Protein AF-A0A2R5GJX6-F1 (afdb_monomer_lite)

Foldseek 3Di:
DDDDPDDPDDDDPPDDDCPDDPPAARPVPRDGVVVVVVVVVVVVVVPDDDPDPPPDPDPDDDDDDDDPPDDQDDQDADDDPPDDQAGPVRDGPVRNVPPPCPPVVVVVVVVVVVVVVVVPVVPPDDPPDQPDQDFDFDPPDPDGQAGPVRDHPVRNVVVVVVVVVVVVVVVVVVVVVVVVVPPPCVVVPDPDPPPPDD

Organism: NCBI:txid2315210

Secondary structure (DSSP, 8-state):
----------S--------SSSTTB-TTT--BHHHHHHHHHTTSSTTS------------PPPPP----PPPPPSS--B-TT-TTBBTTS-BHHHHHHHHHHHHHHHHHHHHHHHHHHHHTTSSS-PPPPPPSS--B-SSSSSTTBBTTS-BHHHHHHHHHHHHHHHHHHHHHHHHHHHHHH--GGGG----------

Structure (mmCIF, N/CA/C/O backbone):
data_AF-A0A2R5GJX6-F1
#
_entry.id   AF-A0A2R5GJX6-F1
#
loop_
_atom_site.group_PDB
_atom_site.id
_atom_site.type_symbol
_atom_site.label_atom_id
_atom_site.label_alt_id
_atom_site.label_comp_id
_atom_site.label_asym_id
_atom_site.label_entity_id
_atom_site.label_seq_id
_atom_site.pdbx_PDB_ins_code
_atom_site.Cartn_x
_atom_site.Cartn_y
_atom_site.Cartn_z
_atom_site.occupancy
_atom_site.B_iso_or_equiv
_atom_site.auth_seq_id
_atom_site.auth_comp_id
_atom_site.auth_asym_id
_atom_site.auth_atom_id
_atom_site.pdbx_PDB_model_num
ATOM 1 N N . MET A 1 1 ? -16.989 19.046 61.764 1.00 45.38 1 MET A N 1
ATOM 2 C CA . MET A 1 1 ? -15.912 18.672 60.824 1.00 45.38 1 MET A CA 1
ATOM 3 C C . MET A 1 1 ? -16.513 17.816 59.719 1.00 45.38 1 MET A C 1
ATOM 5 O O . MET A 1 1 ? -16.898 16.688 59.989 1.00 45.38 1 MET A O 1
ATOM 9 N N . ALA A 1 2 ? -16.711 18.383 58.526 1.00 39.19 2 ALA A N 1
ATOM 10 C CA . ALA A 1 2 ? -17.341 17.690 57.402 1.00 39.19 2 ALA A CA 1
ATOM 11 C C . ALA A 1 2 ? -16.283 16.898 56.621 1.00 39.19 2 ALA A C 1
ATOM 13 O O . ALA A 1 2 ? -15.353 17.475 56.062 1.00 39.19 2 ALA A O 1
ATOM 14 N N . THR A 1 3 ? -16.408 15.573 56.604 1.00 45.47 3 THR A N 1
ATOM 15 C CA . THR A 1 3 ? -15.544 14.683 55.827 1.00 45.47 3 THR A CA 1
ATOM 16 C C . THR A 1 3 ? -15.953 14.736 54.353 1.00 45.47 3 THR A C 1
ATOM 18 O O . THR A 1 3 ? -16.942 14.137 53.935 1.00 45.47 3 THR A O 1
ATOM 21 N N . LEU A 1 4 ? -15.192 15.479 53.544 1.00 41.16 4 LEU A N 1
ATOM 22 C CA . LEU A 1 4 ? -15.324 15.478 52.085 1.00 41.16 4 LEU A CA 1
ATOM 23 C C . LEU A 1 4 ? -14.923 14.097 51.547 1.00 41.16 4 LEU A C 1
ATOM 25 O O . LEU A 1 4 ? -13.743 13.757 51.454 1.00 41.16 4 LEU A O 1
ATOM 29 N N . ARG A 1 5 ? -15.920 13.277 51.204 1.00 39.31 5 ARG A N 1
ATOM 30 C CA . ARG A 1 5 ? -15.714 11.996 50.521 1.00 39.31 5 ARG A C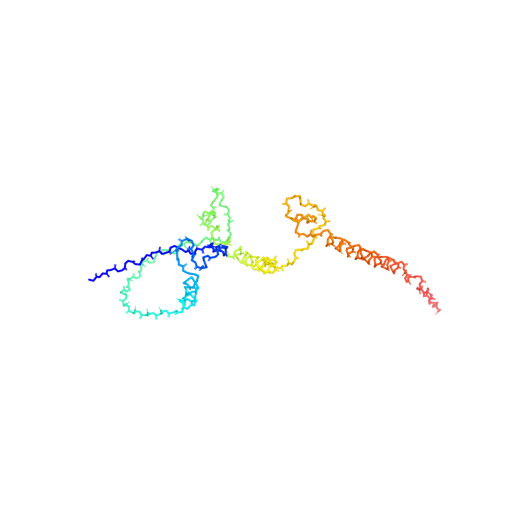A 1
ATOM 31 C C . ARG A 1 5 ? -15.170 12.268 49.116 1.00 39.31 5 ARG A C 1
ATOM 33 O O . ARG A 1 5 ? -15.893 12.763 48.257 1.00 39.31 5 ARG A O 1
ATOM 40 N N . ARG A 1 6 ? -13.901 11.922 48.876 1.00 44.16 6 ARG A N 1
ATOM 41 C CA . ARG A 1 6 ? -13.298 11.891 47.534 1.00 44.16 6 ARG A CA 1
ATOM 42 C C . ARG A 1 6 ? -14.059 10.879 46.672 1.00 44.16 6 ARG A C 1
ATOM 44 O O . ARG A 1 6 ? -13.958 9.672 46.894 1.00 44.16 6 ARG A O 1
ATOM 51 N N . ALA A 1 7 ? -14.833 11.365 45.707 1.00 45.84 7 ALA A N 1
ATOM 52 C CA . ALA A 1 7 ? -15.463 10.516 44.708 1.00 45.84 7 ALA A CA 1
ATOM 53 C C . ALA A 1 7 ? -14.376 9.887 43.820 1.00 45.84 7 ALA A C 1
ATOM 55 O O . ALA A 1 7 ? -13.500 10.574 43.299 1.00 45.84 7 ALA A O 1
ATOM 56 N N . LYS A 1 8 ? -14.404 8.559 43.679 1.00 47.41 8 LYS A N 1
ATOM 57 C CA . LYS A 1 8 ? -13.542 7.816 42.753 1.00 47.41 8 LYS A CA 1
ATOM 58 C C . LYS A 1 8 ? -14.083 8.020 41.336 1.00 47.41 8 LYS A C 1
ATOM 60 O O . LYS A 1 8 ? -15.020 7.334 40.935 1.00 47.41 8 LYS A O 1
ATOM 65 N N . TYR A 1 9 ? -13.536 8.978 40.595 1.00 50.69 9 TYR A N 1
ATOM 66 C CA . TYR A 1 9 ? -13.906 9.211 39.197 1.00 50.69 9 TYR A CA 1
ATOM 67 C C . TYR A 1 9 ? -13.258 8.124 38.326 1.00 50.69 9 TYR A C 1
ATOM 69 O O . TYR A 1 9 ? -12.032 8.023 38.271 1.00 50.69 9 TYR A O 1
ATOM 77 N N . LYS A 1 10 ? -14.071 7.278 37.680 1.00 53.59 10 LYS A N 1
ATOM 78 C CA . LYS A 1 10 ? -13.598 6.327 36.664 1.00 53.59 10 LYS A CA 1
ATOM 79 C C . LYS A 1 10 ? -13.071 7.099 35.449 1.00 53.59 10 LYS A C 1
ATOM 81 O O . LYS A 1 10 ? -13.602 8.139 35.075 1.00 53.59 10 LYS A O 1
ATOM 86 N N . THR A 1 11 ? -11.979 6.585 34.909 1.00 55.41 11 THR A N 1
ATOM 87 C CA . THR A 1 11 ? -11.115 7.139 33.866 1.00 55.41 11 THR A CA 1
ATOM 88 C C . THR A 1 11 ? -11.825 7.508 32.559 1.00 55.41 11 THR A C 1
ATOM 90 O O . THR A 1 11 ? -12.676 6.761 32.096 1.00 55.41 11 THR A O 1
ATOM 93 N N . ALA A 1 12 ? -11.369 8.636 31.996 1.00 58.25 12 ALA A N 1
ATOM 94 C CA . ALA A 1 12 ? -11.420 9.114 30.608 1.00 58.25 12 ALA A CA 1
ATOM 95 C C . ALA A 1 12 ? -12.764 9.032 29.858 1.00 58.25 12 ALA A C 1
ATOM 97 O O . ALA A 1 12 ? -13.188 7.988 29.381 1.00 58.25 12 ALA A O 1
ATOM 98 N N . CYS A 1 13 ? -13.399 10.191 29.676 1.00 63.88 13 CYS A N 1
ATOM 99 C CA . CYS A 1 13 ? -14.426 10.375 28.656 1.00 63.88 13 CYS A CA 1
ATOM 100 C C . CYS A 1 13 ? -13.726 10.423 27.285 1.00 63.88 13 CYS A C 1
ATOM 102 O O . CYS A 1 13 ? -13.073 11.417 26.985 1.00 63.88 13 CYS A O 1
ATOM 104 N N . GLU A 1 14 ? -13.796 9.345 26.500 1.00 61.38 14 GLU A N 1
ATOM 105 C CA . GLU A 1 14 ? -13.090 9.215 25.207 1.00 61.38 14 GLU A CA 1
ATOM 106 C C . GLU A 1 14 ? -13.841 9.829 24.012 1.00 61.38 14 GLU A C 1
ATOM 108 O O . GLU A 1 14 ? -13.301 9.894 22.913 1.00 61.38 14 GLU A O 1
ATOM 113 N N . SER A 1 15 ? -15.066 10.319 24.208 1.00 57.94 15 SER A N 1
ATOM 114 C CA . SER A 1 15 ? -15.895 10.893 23.145 1.00 57.94 15 SER A CA 1
ATOM 115 C C . SER A 1 15 ? -16.199 12.367 23.412 1.00 57.94 15 SER A C 1
ATOM 117 O O . SER A 1 15 ? -17.039 12.712 24.244 1.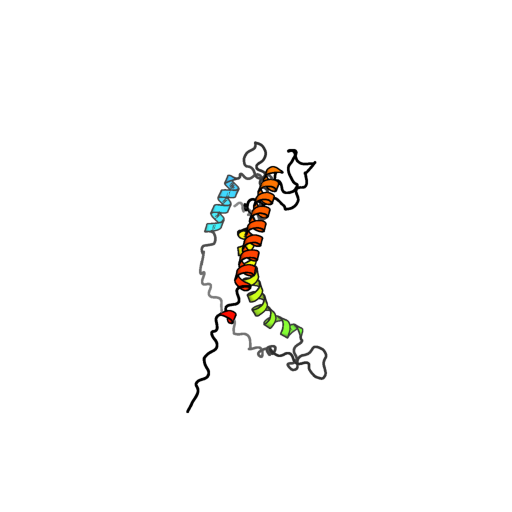00 57.94 15 SER A O 1
ATOM 119 N N . PHE A 1 16 ? -15.499 13.250 22.696 1.00 60.06 16 PHE A N 1
ATOM 120 C CA . PHE A 1 16 ? -15.824 14.672 22.608 1.00 60.06 16 PHE A CA 1
ATOM 121 C C . PHE A 1 16 ? -16.387 14.931 21.207 1.00 60.06 16 PHE A C 1
ATOM 123 O O . PHE A 1 16 ? -15.642 14.941 20.231 1.00 60.06 16 PHE A O 1
ATOM 130 N N . ASP A 1 17 ? -17.704 15.094 21.099 1.00 54.47 17 ASP A N 1
ATOM 131 C CA . ASP A 1 17 ? -18.346 15.496 19.847 1.00 54.47 17 ASP A CA 1
ATOM 132 C C . ASP A 1 17 ? -18.236 17.016 19.709 1.00 54.47 17 ASP A C 1
ATOM 134 O O . ASP A 1 17 ? -18.808 17.768 20.498 1.00 54.47 17 ASP A O 1
ATOM 138 N N . ALA A 1 18 ? -17.461 17.474 18.726 1.00 59.59 18 ALA A N 1
ATOM 139 C CA . ALA A 1 18 ? -17.276 18.895 18.423 1.00 59.59 18 ALA A CA 1
ATOM 140 C C . ALA A 1 18 ? -18.370 19.459 17.493 1.00 59.59 18 ALA A C 1
ATOM 142 O O . ALA A 1 18 ? -18.244 20.577 16.992 1.00 59.59 18 ALA A O 1
ATOM 143 N N . SER A 1 19 ? -19.424 18.685 17.229 1.00 58.34 19 SER A N 1
ATOM 144 C CA . SER A 1 19 ? -20.509 19.067 16.334 1.00 58.34 19 SER A CA 1
ATOM 145 C C . SER A 1 19 ? -21.639 19.753 17.118 1.00 58.34 19 SER A C 1
ATOM 147 O O . SER A 1 19 ? -22.173 19.211 18.078 1.00 58.34 19 SER A O 1
ATOM 149 N N . GLU A 1 20 ? -21.983 20.968 16.678 1.00 54.38 20 GLU A N 1
ATOM 150 C CA . GLU A 1 20 ? -23.126 21.801 17.100 1.00 54.38 20 GLU A CA 1
ATOM 151 C C . GLU A 1 20 ? -22.961 22.672 18.363 1.00 54.38 20 GLU A C 1
ATOM 153 O O . GLU A 1 20 ? -23.353 22.310 19.465 1.00 54.38 20 GLU A O 1
ATOM 158 N N . ALA A 1 21 ? -22.446 23.891 18.136 1.00 51.22 21 ALA A N 1
ATOM 159 C CA . ALA A 1 21 ? -22.822 25.211 18.690 1.00 51.22 21 ALA A CA 1
ATOM 160 C C . ALA A 1 21 ? -22.989 25.456 20.214 1.00 51.22 21 ALA A C 1
ATOM 162 O O . ALA A 1 21 ? -23.018 26.616 20.624 1.00 51.22 21 ALA A O 1
ATOM 163 N N . ALA A 1 22 ? -23.014 24.439 21.073 1.00 56.84 22 ALA A N 1
ATOM 164 C CA . ALA A 1 22 ? -22.865 24.548 22.521 1.00 56.84 22 ALA A CA 1
ATOM 165 C C . ALA A 1 22 ? -21.424 24.164 22.877 1.00 56.84 22 ALA A C 1
ATOM 167 O O . ALA A 1 22 ? -21.130 23.058 23.329 1.00 56.84 22 ALA A O 1
ATOM 168 N N . PHE A 1 23 ? -20.500 25.073 22.574 1.00 58.56 23 PHE A N 1
ATOM 169 C CA . PHE A 1 23 ? -19.070 24.831 22.696 1.00 58.56 23 PHE A CA 1
ATOM 170 C C . PHE A 1 23 ? -18.682 24.433 24.124 1.00 58.56 23 PHE A C 1
ATOM 172 O O . PHE A 1 23 ? -18.670 25.247 25.045 1.00 58.56 23 PHE A O 1
ATOM 179 N N . GLY A 1 24 ? -18.269 23.176 24.269 1.00 67.88 24 GLY A N 1
ATOM 180 C CA . GLY A 1 24 ? -17.216 22.832 25.208 1.00 67.88 24 GLY A CA 1
ATOM 181 C C . GLY A 1 24 ? -17.628 22.162 26.505 1.00 67.88 24 GLY A C 1
ATOM 182 O O . GLY A 1 24 ? -16.806 22.216 27.405 1.00 67.88 24 GLY A O 1
ATOM 183 N N . GLN A 1 25 ? -18.792 21.516 26.628 1.00 80.56 25 GLN A N 1
ATOM 184 C CA . GLN A 1 25 ? -19.084 20.630 27.769 1.00 80.56 25 GLN A CA 1
ATOM 185 C C . GLN A 1 25 ? -19.097 19.154 27.351 1.00 80.56 25 GLN A C 1
ATOM 187 O O . GLN A 1 25 ? -19.751 18.767 26.387 1.00 80.56 25 GLN A O 1
ATOM 192 N N . CYS A 1 26 ? -18.385 18.312 28.098 1.00 78.62 26 CYS A N 1
ATOM 193 C CA . CYS A 1 26 ? -18.374 16.868 27.905 1.00 78.62 26 CYS A CA 1
ATOM 194 C C . CYS A 1 26 ? -19.752 16.280 28.237 1.00 78.62 26 CYS A C 1
ATOM 196 O O . CYS A 1 26 ? -20.217 16.406 29.370 1.00 78.62 26 CYS A O 1
ATOM 198 N N . ARG A 1 27 ? -20.392 15.573 27.298 1.00 75.56 27 ARG A N 1
ATOM 199 C CA . ARG A 1 27 ? -21.717 14.959 27.528 1.00 75.56 27 ARG A CA 1
ATOM 200 C C . ARG A 1 27 ? -21.732 13.942 28.668 1.00 75.56 27 ARG A C 1
ATOM 202 O O . ARG A 1 27 ? -22.755 13.762 29.318 1.00 75.56 27 ARG A O 1
ATOM 209 N N . THR A 1 28 ? -20.603 13.290 28.920 1.00 76.25 28 THR A N 1
ATOM 210 C CA . THR A 1 28 ? -20.509 12.220 29.918 1.00 76.25 28 THR A CA 1
ATOM 211 C C . THR A 1 28 ? -20.435 12.758 31.344 1.00 76.25 28 THR A C 1
ATOM 213 O O . THR A 1 28 ? -20.926 12.118 32.270 1.00 76.25 28 THR A O 1
ATOM 216 N N . CYS A 1 29 ? -19.806 13.917 31.548 1.00 82.44 29 CYS A N 1
ATOM 217 C CA . CYS A 1 29 ? -19.503 14.420 32.890 1.00 82.44 29 CYS A CA 1
ATOM 218 C C . CYS A 1 29 ? -19.889 15.887 33.130 1.00 82.44 29 CYS A C 1
ATOM 220 O O . CYS A 1 29 ? -19.746 16.362 34.252 1.00 82.44 29 CYS A O 1
ATOM 222 N N . GLY A 1 30 ? -20.364 16.604 32.108 1.00 79.19 30 GLY A N 1
ATOM 223 C CA . GLY A 1 30 ? -20.776 18.010 32.170 1.00 79.19 30 GLY A CA 1
ATOM 224 C C . GLY A 1 30 ? -19.631 19.020 32.308 1.00 79.19 30 GLY A C 1
ATOM 225 O O . GLY A 1 30 ? -19.883 20.222 32.311 1.00 79.19 30 GLY A O 1
ATOM 226 N N . PHE A 1 31 ? -18.378 18.567 32.425 1.00 82.25 31 PHE A N 1
ATOM 227 C CA . PHE A 1 31 ? -17.221 19.448 32.595 1.00 82.25 31 PHE A CA 1
ATOM 228 C C . PHE A 1 31 ? -16.798 20.107 31.292 1.00 82.25 31 PHE A C 1
ATOM 230 O O . PHE A 1 31 ? -16.986 19.548 30.208 1.00 82.25 31 PHE A O 1
ATOM 237 N N . SER A 1 32 ? -16.185 21.284 31.413 1.00 86.06 32 SER A N 1
ATOM 238 C CA . SER A 1 32 ? -15.721 22.009 30.243 1.00 86.06 32 SER A CA 1
ATOM 239 C C . SER A 1 32 ? -14.498 21.339 29.591 1.00 86.06 32 SER A C 1
ATOM 241 O O . SER A 1 32 ? -13.747 20.613 30.248 1.00 86.06 32 SER A O 1
ATOM 243 N N . LEU A 1 33 ? -14.242 21.601 28.305 1.00 82.31 33 LEU A N 1
ATOM 244 C CA . LEU A 1 33 ? -12.999 21.180 27.643 1.00 82.31 33 LEU A CA 1
ATOM 245 C C . LEU A 1 33 ? -11.771 21.741 28.381 1.00 82.31 33 LEU A C 1
ATOM 247 O O . LEU A 1 33 ? -10.775 21.039 28.547 1.00 82.31 33 LEU A O 1
ATOM 251 N N . ALA A 1 34 ? -11.867 22.978 28.881 1.00 83.44 34 ALA A N 1
ATOM 252 C CA . ALA A 1 34 ? -10.817 23.612 29.674 1.00 83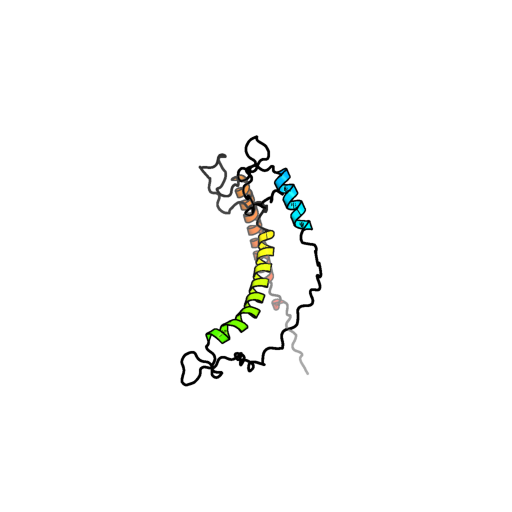.44 34 ALA A CA 1
ATOM 253 C C . ALA A 1 34 ? -10.521 22.833 30.970 1.00 83.44 34 ALA A C 1
ATOM 255 O O . ALA A 1 34 ? -9.354 22.642 31.303 1.00 83.44 34 ALA A O 1
ATOM 256 N N . ASP A 1 35 ? -11.544 22.303 31.652 1.00 83.75 35 ASP A N 1
ATOM 257 C CA . ASP A 1 35 ? -11.360 21.453 32.840 1.00 83.75 35 ASP A CA 1
ATOM 258 C C . ASP A 1 35 ? -10.674 20.123 32.509 1.00 83.75 35 ASP A C 1
ATOM 260 O O . ASP A 1 35 ? -9.842 19.633 33.277 1.00 83.75 35 ASP A O 1
ATOM 264 N N . HIS A 1 36 ? -11.002 19.526 31.360 1.00 82.44 36 HIS A N 1
ATOM 265 C CA . HIS A 1 36 ? -10.328 18.315 30.894 1.00 82.44 36 HIS A CA 1
ATOM 266 C C . HIS A 1 36 ? -8.849 18.578 30.574 1.00 82.44 36 HIS A C 1
ATOM 268 O O . HIS A 1 36 ? -7.997 17.793 30.992 1.00 82.44 36 HIS A O 1
ATOM 274 N N . LEU A 1 37 ? -8.532 19.695 29.912 1.00 82.19 37 LEU A N 1
ATOM 275 C CA . LEU A 1 37 ? -7.154 20.088 29.599 1.00 82.19 37 LEU A CA 1
ATOM 276 C C . LEU A 1 37 ? -6.347 20.440 30.857 1.00 82.19 37 LEU A C 1
ATOM 278 O O . LEU A 1 37 ? -5.213 19.987 30.997 1.00 82.19 37 LEU A O 1
ATOM 282 N N . ALA A 1 38 ? -6.939 21.157 31.816 1.00 82.31 38 ALA A N 1
ATOM 283 C CA . ALA A 1 38 ? -6.290 21.479 33.087 1.00 82.31 38 ALA A CA 1
ATOM 284 C C . ALA A 1 38 ? -5.920 20.219 33.893 1.00 82.31 38 ALA A C 1
ATOM 286 O O . ALA A 1 38 ? -4.893 20.187 34.566 1.00 82.31 38 ALA A O 1
ATOM 287 N N . ARG A 1 39 ? -6.725 19.152 33.803 1.00 75.19 39 ARG A N 1
ATOM 288 C CA . ARG A 1 39 ? -6.440 17.863 34.457 1.00 75.19 39 ARG A CA 1
ATOM 289 C C . ARG A 1 39 ? -5.384 17.023 33.749 1.00 75.19 39 ARG A C 1
ATOM 291 O O . ARG A 1 39 ? -4.752 16.195 34.400 1.00 75.19 39 ARG A O 1
ATOM 298 N N . LEU A 1 40 ? -5.221 17.186 32.438 1.00 74.62 40 LEU A N 1
ATOM 299 C CA . LEU A 1 40 ? -4.113 16.555 31.722 1.00 74.62 40 LEU A CA 1
ATOM 300 C C . LEU A 1 40 ? -2.795 17.226 32.108 1.00 74.62 40 LEU A C 1
ATOM 302 O O . LEU A 1 40 ? -1.853 16.521 32.445 1.00 74.62 40 LEU A O 1
ATOM 306 N N . ALA A 1 41 ? -2.779 18.558 32.204 1.00 74.56 41 ALA A N 1
ATOM 307 C CA . ALA A 1 41 ? -1.596 19.304 32.624 1.00 74.56 41 ALA A CA 1
ATOM 308 C C . ALA A 1 41 ? -1.087 18.906 34.024 1.00 74.56 41 ALA A C 1
ATOM 310 O O . ALA A 1 41 ? 0.114 18.861 34.240 1.00 74.56 41 ALA A O 1
ATOM 311 N N . THR A 1 42 ? -1.967 18.558 34.972 1.00 66.12 42 THR A N 1
ATOM 312 C CA . THR A 1 42 ? -1.535 18.145 36.323 1.00 66.12 42 THR A CA 1
ATOM 313 C C . THR A 1 42 ? -1.122 16.677 36.438 1.00 66.12 42 THR A C 1
ATOM 315 O O . THR A 1 42 ? -0.571 16.290 37.469 1.00 66.12 42 THR A O 1
ATOM 318 N N . ARG A 1 43 ? -1.376 15.837 35.423 1.00 59.47 43 ARG A N 1
ATOM 319 C CA . ARG A 1 43 ? -0.945 14.428 35.446 1.00 59.47 43 ARG A CA 1
ATOM 320 C C . ARG A 1 43 ? 0.537 14.260 35.138 1.00 59.47 43 ARG A C 1
ATOM 322 O O . ARG A 1 43 ? 1.128 13.337 35.687 1.00 59.47 43 ARG A O 1
ATOM 329 N N . ASP A 1 44 ? 1.118 15.132 34.319 1.00 55.34 44 ASP A N 1
ATOM 330 C CA . ASP A 1 44 ? 2.533 15.035 33.943 1.00 55.34 44 ASP A CA 1
ATOM 331 C C . ASP A 1 44 ? 3.484 15.482 35.072 1.00 55.34 44 ASP A C 1
ATOM 333 O O . ASP A 1 44 ? 4.620 15.018 35.138 1.00 55.34 44 ASP A O 1
ATOM 337 N N . ASP A 1 45 ? 3.008 16.289 36.027 1.00 53.09 45 ASP A N 1
ATOM 338 C CA . ASP A 1 45 ? 3.805 16.726 37.185 1.00 53.09 45 ASP A CA 1
ATOM 339 C C . ASP A 1 45 ? 3.646 15.832 38.434 1.00 53.09 45 ASP A C 1
ATOM 341 O O . ASP A 1 45 ? 4.412 15.953 39.391 1.00 53.09 45 ASP A O 1
ATOM 345 N N . ALA A 1 46 ? 2.677 14.908 38.450 1.00 52.69 46 ALA A N 1
ATOM 346 C CA . ALA A 1 46 ? 2.364 14.089 39.627 1.00 52.69 46 ALA A CA 1
ATOM 347 C C . ALA A 1 46 ? 3.229 12.820 39.781 1.00 52.69 46 ALA A C 1
ATOM 349 O O . ALA A 1 46 ? 3.125 12.143 40.803 1.00 52.69 46 ALA A O 1
ATOM 350 N N . GLU A 1 47 ? 4.091 12.490 38.813 1.00 54.00 47 GLU A N 1
ATOM 351 C CA . GLU A 1 47 ? 5.007 11.338 38.919 1.00 54.00 47 GLU A CA 1
ATOM 352 C C . GLU A 1 47 ? 6.397 11.700 39.478 1.00 54.00 47 GLU A C 1
ATOM 354 O O . GLU A 1 47 ? 7.285 10.849 39.539 1.00 54.00 47 GLU A O 1
ATOM 359 N N . LYS A 1 48 ? 6.603 12.939 39.953 1.00 51.84 48 LYS A N 1
ATOM 360 C CA . LYS A 1 48 ? 7.864 13.357 40.579 1.00 51.84 48 LYS A CA 1
ATOM 361 C C . LYS A 1 48 ? 7.773 13.364 42.110 1.00 51.84 48 LYS A C 1
ATOM 363 O O . LYS A 1 48 ? 7.499 14.386 42.722 1.00 51.84 48 LYS A O 1
ATOM 368 N N . GLY A 1 49 ? 8.044 12.192 42.686 1.00 51.28 49 GLY A N 1
ATOM 369 C CA . GLY A 1 49 ? 8.738 11.996 43.965 1.00 51.28 49 GLY A CA 1
ATOM 370 C C . GLY A 1 49 ? 8.217 12.737 45.200 1.00 51.28 49 GLY A C 1
ATOM 371 O O . GLY A 1 49 ? 8.652 13.845 45.494 1.00 51.28 49 GLY A O 1
ATOM 372 N N . SER A 1 50 ? 7.420 12.045 46.014 1.00 44.16 50 SER A N 1
ATOM 373 C CA . SER A 1 50 ? 7.439 12.243 47.466 1.00 44.16 50 SER A CA 1
ATOM 374 C C . SER A 1 50 ? 8.041 10.997 48.115 1.00 44.16 50 SER A C 1
ATOM 376 O O . SER A 1 50 ? 7.324 10.103 48.565 1.00 44.16 50 SER A O 1
ATOM 378 N N . GLU A 1 51 ? 9.369 10.924 48.101 1.00 48.12 51 GLU A N 1
ATOM 379 C CA . GLU A 1 51 ? 10.146 10.065 48.995 1.00 48.12 51 GLU A CA 1
ATOM 380 C C . GLU A 1 51 ? 10.102 10.733 50.375 1.00 48.12 51 GLU A C 1
ATOM 382 O O . GLU A 1 51 ? 10.883 11.627 50.687 1.00 48.12 51 GLU A O 1
ATOM 387 N N . GLY A 1 52 ? 9.070 10.394 51.147 1.00 44.34 52 GLY A N 1
ATOM 388 C CA . GLY A 1 52 ? 9.009 10.655 52.578 1.00 44.34 52 GLY A CA 1
ATOM 389 C C . GLY A 1 52 ? 9.468 9.394 53.288 1.00 44.34 52 GLY A C 1
ATOM 390 O O . GLY A 1 52 ? 8.704 8.438 53.400 1.00 44.34 52 GLY A O 1
ATOM 391 N N . GLU A 1 53 ? 10.732 9.381 53.690 1.00 53.16 53 GLU A N 1
ATOM 392 C CA . GLU A 1 53 ? 11.306 8.371 54.568 1.00 53.16 53 GLU A CA 1
ATOM 393 C C . GLU A 1 53 ? 10.818 8.656 55.996 1.00 53.16 53 GLU A C 1
ATOM 395 O O . GLU A 1 53 ? 11.414 9.440 56.729 1.00 53.16 53 GLU A O 1
ATOM 400 N N . ASP A 1 54 ? 9.693 8.054 56.381 1.00 40.44 54 ASP A N 1
ATOM 401 C CA . ASP A 1 54 ? 9.365 7.860 57.793 1.00 40.44 54 ASP A CA 1
ATOM 402 C C . ASP A 1 54 ? 10.070 6.575 58.251 1.00 40.44 54 ASP A C 1
ATOM 404 O O . ASP A 1 54 ? 9.584 5.460 58.045 1.00 40.44 54 ASP A O 1
ATOM 408 N N . GLU A 1 55 ? 11.256 6.747 58.843 1.00 56.56 55 GLU A N 1
ATOM 409 C CA . GLU A 1 55 ? 11.959 5.730 59.631 1.00 56.56 55 GLU A CA 1
ATOM 410 C C . GLU A 1 55 ? 11.101 5.366 60.854 1.00 56.56 55 GLU A C 1
ATOM 412 O O . GLU A 1 55 ? 11.228 5.918 61.948 1.00 56.56 55 GLU A O 1
ATOM 417 N N . VAL A 1 56 ? 10.193 4.411 60.670 1.00 50.78 56 VAL A N 1
ATOM 418 C CA . VAL A 1 56 ? 9.627 3.652 61.780 1.00 50.78 56 VAL A CA 1
ATOM 419 C C . VAL A 1 56 ? 10.560 2.471 61.996 1.00 50.78 56 VAL A C 1
ATOM 421 O O . VAL A 1 56 ? 10.668 1.599 61.137 1.00 50.78 56 VAL A O 1
ATOM 424 N N . ALA A 1 57 ? 11.261 2.470 63.129 1.00 57.44 57 ALA A N 1
ATOM 425 C CA . ALA A 1 57 ? 12.058 1.344 63.592 1.00 57.44 57 ALA A CA 1
ATOM 426 C C . ALA A 1 57 ? 11.144 0.120 63.780 1.00 57.44 57 ALA A C 1
ATOM 428 O O . ALA A 1 57 ? 10.542 -0.075 64.836 1.00 57.44 57 ALA A O 1
ATOM 429 N N . GLU A 1 58 ? 10.996 -0.661 62.712 1.00 57.31 58 GLU A N 1
ATOM 430 C CA . GLU A 1 58 ? 10.314 -1.945 62.705 1.00 57.31 58 GLU A CA 1
ATOM 431 C C . GLU A 1 58 ? 11.223 -2.955 63.407 1.00 57.31 58 GLU A C 1
ATOM 433 O O . GLU A 1 58 ? 12.352 -3.222 62.988 1.00 57.31 58 GLU A O 1
ATOM 438 N N . GLU A 1 59 ? 10.743 -3.454 64.541 1.00 60.38 59 GLU A N 1
ATOM 439 C CA . GLU A 1 59 ? 11.392 -4.484 65.336 1.00 60.38 59 GLU A CA 1
ATOM 440 C C . GLU A 1 59 ? 11.567 -5.732 64.459 1.00 60.38 59 GLU A C 1
ATOM 442 O O . GLU A 1 59 ? 10.597 -6.417 64.138 1.00 60.38 59 GL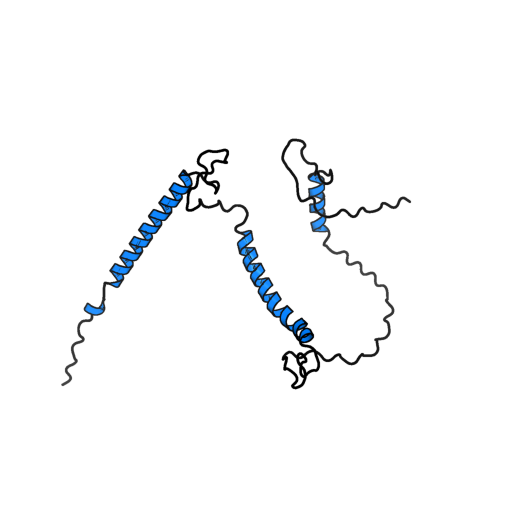U A O 1
ATOM 447 N N . VAL A 1 60 ? 12.802 -5.976 64.010 1.00 58.78 60 VAL A N 1
ATOM 448 C CA . VAL A 1 60 ? 13.143 -7.069 63.093 1.00 58.78 60 VAL A CA 1
ATOM 449 C C . VAL A 1 60 ? 12.767 -8.398 63.757 1.00 58.78 60 VAL A C 1
ATOM 451 O O . VAL A 1 60 ? 13.407 -8.777 64.745 1.00 58.78 60 VAL A O 1
ATOM 454 N N . PRO A 1 61 ? 11.750 -9.125 63.254 1.00 73.06 61 PRO A N 1
ATOM 455 C CA . PRO A 1 61 ? 11.411 -10.429 63.795 1.00 73.06 61 PRO A CA 1
ATOM 456 C C . PRO A 1 61 ? 12.601 -11.382 63.602 1.00 73.06 61 PRO A C 1
ATOM 458 O O . PRO A 1 61 ? 13.316 -11.278 62.598 1.00 73.06 61 PRO A O 1
ATOM 461 N N . PRO A 1 62 ? 12.843 -12.306 64.551 1.00 74.94 62 PRO A N 1
ATOM 462 C CA . PRO A 1 62 ? 13.947 -13.250 64.453 1.00 74.94 62 PRO A CA 1
ATOM 463 C C . PRO A 1 62 ? 13.871 -14.010 63.122 1.00 74.94 62 PRO A C 1
ATOM 465 O O . PRO A 1 62 ? 12.765 -14.346 62.681 1.00 74.94 62 PRO A O 1
ATOM 468 N N . PRO A 1 63 ? 15.022 -14.272 62.472 1.00 69.75 63 PRO A N 1
ATOM 469 C CA . PRO A 1 63 ? 15.048 -14.930 61.177 1.00 69.75 63 PRO A CA 1
ATOM 470 C C . PRO A 1 63 ? 14.286 -16.259 61.276 1.00 69.75 63 PRO A C 1
ATOM 472 O O . PRO A 1 63 ? 14.544 -17.036 62.203 1.00 69.75 63 PRO A O 1
ATOM 475 N N . PRO A 1 64 ? 13.318 -16.511 60.376 1.00 74.19 64 PRO A N 1
ATOM 476 C CA . PRO A 1 64 ? 12.581 -17.762 60.379 1.00 74.19 64 PRO A CA 1
ATOM 477 C C . PRO A 1 64 ? 13.576 -18.925 60.245 1.00 74.19 64 PRO A C 1
ATOM 479 O O . PRO A 1 64 ? 14.568 -18.787 59.523 1.00 74.19 64 PRO A O 1
ATOM 482 N N . PRO A 1 65 ? 13.348 -20.050 60.950 1.00 77.81 65 PRO A N 1
ATOM 483 C CA . PRO A 1 65 ? 14.224 -21.212 60.871 1.00 77.81 65 PRO A CA 1
ATOM 484 C C . PRO A 1 65 ? 14.403 -21.599 59.403 1.00 77.81 65 PRO A C 1
ATOM 486 O O . PRO A 1 65 ? 13.413 -21.709 58.680 1.00 77.81 65 PRO A O 1
ATOM 489 N N . GLU A 1 66 ? 15.659 -21.739 58.969 1.00 70.69 66 GLU A N 1
ATOM 490 C CA . GLU A 1 66 ? 16.023 -22.015 57.579 1.00 70.69 66 GLU A CA 1
ATOM 491 C C . GLU A 1 66 ? 15.281 -23.264 57.085 1.00 70.69 66 GLU A C 1
ATOM 493 O O . GLU A 1 66 ? 15.636 -24.399 57.411 1.00 70.69 66 GLU A O 1
ATOM 498 N N . GLU A 1 67 ? 14.207 -23.050 56.320 1.00 70.19 67 GLU A N 1
ATOM 499 C CA . GLU A 1 67 ? 13.534 -24.128 55.611 1.00 70.19 67 GLU A CA 1
ATOM 500 C C . GLU A 1 67 ? 14.538 -24.734 54.621 1.00 70.19 67 GLU A C 1
ATOM 502 O O . GLU A 1 67 ? 15.230 -23.987 53.917 1.00 70.19 67 GLU A O 1
ATOM 507 N N . PRO A 1 68 ? 14.645 -26.074 54.547 1.00 69.31 68 PRO A N 1
ATOM 508 C CA . PRO A 1 68 ? 15.598 -26.728 53.664 1.00 69.31 68 PRO A CA 1
ATOM 509 C C . PRO A 1 68 ? 15.387 -26.224 52.237 1.00 69.31 68 PRO A C 1
ATOM 511 O O . PRO A 1 68 ? 14.267 -26.259 51.720 1.00 69.31 68 PRO A O 1
ATOM 514 N N . ALA A 1 69 ? 16.467 -25.720 51.632 1.00 66.94 69 ALA A N 1
ATOM 515 C CA . ALA A 1 69 ? 16.455 -25.118 50.307 1.00 66.94 69 ALA A CA 1
ATOM 516 C C . ALA A 1 69 ? 15.692 -26.021 49.332 1.00 66.94 69 ALA A C 1
ATOM 518 O O . ALA A 1 69 ? 16.106 -27.150 49.053 1.00 66.94 69 ALA A O 1
ATOM 519 N N . LYS A 1 70 ? 14.542 -25.531 48.856 1.00 62.78 70 LYS A N 1
ATOM 520 C CA . LYS A 1 70 ? 13.694 -26.278 47.928 1.00 62.78 70 LYS A CA 1
ATOM 521 C C . LYS A 1 70 ? 14.533 -26.603 46.689 1.00 62.78 70 LYS A C 1
ATOM 523 O O . LYS A 1 70 ? 15.159 -25.687 46.144 1.00 62.78 70 LYS A O 1
ATOM 528 N N . PRO A 1 71 ? 14.594 -27.874 46.262 1.00 67.38 71 PRO A N 1
ATOM 529 C CA . PRO A 1 71 ? 15.405 -28.232 45.115 1.00 67.38 71 PRO A CA 1
ATOM 530 C C . PRO A 1 71 ? 14.878 -27.488 43.882 1.00 67.38 71 PRO A C 1
ATOM 532 O O . PRO A 1 71 ? 13.673 -27.391 43.671 1.00 67.38 71 PRO A O 1
ATOM 535 N N . GLN A 1 72 ? 15.778 -26.881 43.111 1.00 69.94 72 GLN A N 1
ATOM 536 C CA . GLN A 1 72 ? 15.408 -26.134 41.909 1.00 69.94 72 GLN A CA 1
ATOM 537 C C . GLN A 1 72 ? 15.157 -27.101 40.748 1.00 69.94 72 GLN A C 1
ATOM 539 O O . GLN A 1 72 ? 15.852 -28.112 40.608 1.00 69.94 72 GLN A O 1
ATOM 544 N N . ALA A 1 73 ? 14.179 -26.781 39.901 1.00 74.44 73 ALA A N 1
ATOM 545 C CA . ALA A 1 73 ? 13.885 -27.563 38.708 1.00 74.44 73 ALA A CA 1
ATOM 546 C C . ALA A 1 73 ? 15.086 -27.526 37.742 1.00 74.44 73 ALA A C 1
ATOM 548 O O . ALA A 1 73 ? 15.625 -26.466 37.429 1.00 74.44 73 ALA A O 1
ATOM 549 N N . CYS A 1 74 ? 15.531 -28.688 37.261 1.00 76.94 74 CYS A N 1
ATOM 550 C CA . CYS A 1 74 ? 16.651 -28.762 36.321 1.00 76.94 74 CYS A CA 1
ATOM 551 C C . CYS A 1 74 ? 16.293 -28.219 34.922 1.00 76.94 74 CYS A C 1
ATOM 553 O O . CYS A 1 74 ? 15.158 -28.308 34.469 1.00 76.94 74 CYS A O 1
ATOM 555 N N . HIS A 1 75 ? 17.274 -27.696 34.182 1.00 75.88 75 HIS A N 1
ATOM 556 C CA . HIS A 1 75 ? 17.042 -27.166 32.827 1.00 75.88 75 HIS A CA 1
ATOM 557 C C . HIS A 1 75 ? 16.755 -28.247 31.771 1.00 75.88 75 HIS A C 1
ATOM 559 O O . HIS A 1 75 ? 16.121 -27.971 30.754 1.00 75.88 75 HIS A O 1
ATOM 565 N N . ASN A 1 76 ? 17.200 -29.484 32.005 1.00 76.19 76 ASN A N 1
ATOM 566 C CA . ASN A 1 76 ? 17.022 -30.590 31.070 1.00 76.19 76 ASN A CA 1
ATOM 567 C C . ASN A 1 76 ? 15.969 -31.549 31.609 1.00 76.19 76 ASN A C 1
ATOM 569 O O . ASN A 1 76 ? 16.218 -32.259 32.579 1.00 76.19 76 ASN A O 1
ATOM 573 N N . PHE A 1 77 ? 14.796 -31.551 30.980 1.00 74.00 77 PHE A N 1
ATOM 574 C CA . PHE A 1 77 ? 13.724 -32.473 31.329 1.00 74.00 77 PHE A CA 1
ATOM 575 C C . PHE A 1 77 ? 13.971 -33.837 30.672 1.00 74.00 77 PHE A C 1
ATOM 577 O O . PHE A 1 77 ? 13.880 -33.967 29.448 1.00 74.00 77 PHE A O 1
ATOM 584 N N . THR A 1 78 ? 14.267 -34.849 31.484 1.00 79.12 78 THR A N 1
ATOM 585 C CA . THR A 1 78 ? 14.357 -36.260 31.081 1.00 79.12 78 THR A CA 1
ATOM 586 C C . THR A 1 78 ? 13.228 -37.042 31.742 1.00 79.12 78 THR A C 1
ATOM 588 O O . THR A 1 78 ? 12.978 -36.896 32.937 1.00 79.12 78 THR A O 1
ATOM 591 N N . PHE A 1 79 ? 12.508 -37.855 30.963 1.00 77.69 79 PHE A N 1
ATOM 592 C CA . PHE A 1 79 ? 11.426 -38.678 31.504 1.00 77.69 79 PHE A CA 1
ATOM 593 C C . PHE A 1 79 ? 11.994 -39.765 32.413 1.00 77.69 79 PHE A C 1
ATOM 595 O O . PHE A 1 79 ? 12.838 -40.552 31.979 1.00 77.69 79 PHE A O 1
ATOM 602 N N . ALA A 1 80 ? 11.487 -39.839 33.644 1.00 78.88 80 ALA A N 1
ATOM 603 C CA . ALA A 1 80 ? 11.745 -40.981 34.507 1.00 78.88 80 ALA A CA 1
ATOM 604 C C . ALA A 1 80 ? 11.220 -42.265 33.839 1.00 78.88 80 ALA A C 1
ATOM 606 O O . ALA A 1 80 ? 10.136 -42.273 33.251 1.00 78.88 80 ALA A O 1
ATOM 607 N N . LYS A 1 81 ? 11.983 -43.361 33.943 1.00 79.19 81 LYS A N 1
ATOM 608 C CA . LYS A 1 81 ? 11.665 -44.645 33.288 1.00 79.19 81 LYS A CA 1
ATOM 609 C C . LYS A 1 81 ? 10.297 -45.222 33.666 1.00 79.19 81 LYS A C 1
ATOM 611 O O . LYS A 1 81 ? 9.715 -45.937 32.856 1.00 79.19 81 LYS A O 1
ATOM 616 N N . ASP A 1 82 ? 9.780 -44.860 34.839 1.00 75.75 82 ASP A N 1
ATOM 617 C CA . ASP A 1 82 ? 8.610 -45.506 35.439 1.00 75.75 82 ASP A CA 1
ATOM 618 C C . ASP A 1 82 ? 7.409 -44.558 35.636 1.00 75.75 82 ASP A C 1
ATOM 620 O O . ASP A 1 82 ? 6.406 -44.945 36.231 1.00 75.75 82 ASP A O 1
ATOM 624 N N . GLY A 1 83 ? 7.472 -43.319 35.128 1.00 65.19 83 GLY A N 1
ATOM 625 C CA . GLY A 1 83 ? 6.424 -42.316 35.345 1.00 65.19 83 GLY A CA 1
ATOM 626 C C . GLY A 1 83 ? 6.183 -41.415 34.137 1.00 65.19 83 GLY A C 1
ATOM 627 O O . GLY A 1 83 ? 7.032 -40.606 33.765 1.00 65.19 83 GLY A O 1
ATOM 628 N N . PHE A 1 84 ? 4.985 -41.491 33.549 1.00 73.69 84 PHE A N 1
ATOM 629 C CA . PHE A 1 84 ? 4.546 -40.523 32.543 1.00 73.69 84 PHE A CA 1
ATOM 630 C C . PHE A 1 84 ? 4.415 -39.131 33.180 1.00 73.69 84 PHE A C 1
ATOM 632 O O . PHE A 1 84 ? 3.544 -38.901 34.013 1.00 73.69 84 PHE A O 1
ATOM 639 N N . GLY A 1 85 ? 5.264 -38.190 32.756 1.00 75.69 85 GLY A N 1
ATOM 640 C CA . GLY A 1 85 ? 5.138 -36.768 33.102 1.00 75.69 85 GLY A CA 1
ATOM 641 C C . GLY A 1 85 ? 5.964 -36.270 34.295 1.00 75.69 85 GLY A C 1
ATOM 642 O O . GLY A 1 85 ? 5.830 -35.097 34.646 1.00 75.69 85 GLY A O 1
ATOM 643 N N . MET A 1 86 ? 6.838 -37.101 34.874 1.00 81.00 86 MET A N 1
ATOM 644 C CA . MET A 1 86 ? 7.777 -36.694 35.932 1.00 81.00 86 MET A CA 1
ATOM 645 C C . MET A 1 86 ? 9.218 -36.678 35.415 1.00 81.00 86 MET A C 1
ATOM 647 O O . MET A 1 86 ? 9.646 -37.592 34.703 1.00 81.00 86 MET A O 1
ATOM 651 N N . CYS A 1 87 ? 9.954 -35.624 35.763 1.00 82.81 87 CYS A N 1
ATOM 652 C CA . CYS A 1 87 ? 11.379 -35.526 35.482 1.00 82.81 87 CYS A CA 1
ATOM 653 C C . CYS A 1 87 ? 12.168 -36.438 36.431 1.00 82.81 87 CYS A C 1
ATOM 655 O O . CYS A 1 87 ? 11.737 -36.673 37.559 1.00 82.81 87 CYS A O 1
ATOM 657 N N . GLU A 1 88 ? 13.366 -36.878 36.043 1.00 81.25 88 GLU A N 1
ATOM 658 C CA . GLU A 1 88 ? 14.270 -37.625 36.942 1.00 81.25 88 GLU A CA 1
ATOM 659 C C . GLU A 1 88 ? 14.623 -36.869 38.239 1.00 81.25 88 GLU A C 1
ATOM 661 O O . GLU A 1 88 ? 14.968 -37.490 39.240 1.00 81.25 88 GLU A O 1
ATOM 666 N N . CYS A 1 89 ? 14.492 -35.539 38.260 1.00 81.50 89 CYS A N 1
ATOM 667 C CA . CYS A 1 89 ? 14.665 -34.724 39.464 1.00 81.50 89 CYS A CA 1
ATOM 668 C C . CYS A 1 89 ? 13.443 -34.728 40.405 1.00 81.50 89 CYS A C 1
ATOM 670 O O . CYS A 1 89 ? 13.472 -34.064 41.437 1.00 81.50 89 CYS A O 1
ATOM 672 N N . GLY A 1 90 ? 12.377 -35.459 40.061 1.00 79.19 90 GLY A N 1
ATOM 673 C CA . GLY A 1 90 ? 11.161 -35.606 40.866 1.00 79.19 90 GLY A CA 1
ATOM 674 C C . GLY A 1 90 ? 10.102 -34.523 40.646 1.00 79.19 90 GLY A C 1
ATOM 675 O O . GLY A 1 90 ? 9.008 -34.637 41.192 1.00 79.19 90 GLY A O 1
ATOM 676 N N . PHE A 1 91 ? 10.389 -33.505 39.833 1.00 81.00 91 PHE A N 1
ATOM 677 C CA . PHE A 1 91 ? 9.454 -32.417 39.536 1.00 81.00 91 PHE A CA 1
ATOM 678 C C . PHE A 1 91 ? 8.589 -32.704 38.304 1.00 81.00 91 PHE A C 1
ATOM 680 O O . PHE A 1 91 ? 8.982 -33.427 37.379 1.00 81.00 91 PHE A O 1
ATOM 687 N N . ALA A 1 92 ? 7.382 -32.137 38.284 1.00 84.38 92 ALA A N 1
ATOM 688 C CA . ALA A 1 92 ? 6.447 -32.322 37.179 1.00 84.38 92 ALA A CA 1
ATOM 689 C C . ALA A 1 92 ? 6.849 -31.468 35.966 1.00 84.38 92 ALA A C 1
ATOM 691 O O . ALA A 1 92 ? 7.420 -30.385 36.101 1.00 84.38 92 ALA A O 1
ATOM 692 N N . MET A 1 93 ? 6.486 -31.908 34.755 1.00 77.44 93 MET A N 1
ATOM 693 C CA . MET A 1 93 ? 6.764 -31.160 33.515 1.00 77.44 93 MET A CA 1
ATOM 694 C C . MET A 1 93 ? 6.269 -29.697 33.557 1.00 77.44 93 MET A C 1
ATOM 696 O O . MET A 1 93 ? 6.840 -28.822 32.902 1.00 77.44 93 MET A O 1
ATOM 700 N N . GLU A 1 94 ? 5.211 -29.416 34.318 1.00 80.94 94 GLU A N 1
ATOM 701 C CA . GLU A 1 94 ? 4.631 -28.079 34.442 1.00 80.94 94 GLU A CA 1
ATOM 702 C C . GLU A 1 94 ? 5.559 -27.087 35.164 1.00 80.94 94 GLU A C 1
ATOM 704 O O . GLU A 1 94 ? 5.651 -25.932 34.745 1.00 80.94 94 GLU A O 1
ATOM 709 N N . GLU A 1 95 ? 6.343 -27.547 36.142 1.00 75.62 95 GLU A N 1
ATOM 710 C CA . GLU A 1 95 ? 7.279 -26.708 36.906 1.00 75.62 95 GLU A CA 1
ATOM 711 C C . GLU A 1 95 ? 8.537 -26.358 36.100 1.00 75.62 95 GLU A C 1
ATOM 713 O O . GLU A 1 95 ? 9.037 -25.233 36.170 1.00 75.62 95 GLU A O 1
ATOM 718 N N . HIS A 1 96 ? 8.978 -27.252 35.210 1.00 71.62 96 HIS A N 1
ATOM 719 C CA . HIS A 1 96 ? 10.037 -26.954 34.237 1.00 71.62 96 HIS A CA 1
ATOM 720 C C . HIS A 1 96 ? 9.604 -25.932 33.175 1.00 71.62 96 HIS A C 1
ATOM 722 O O . HIS A 1 96 ? 10.429 -25.256 32.556 1.00 71.62 96 HIS A O 1
ATOM 728 N N . ARG A 1 97 ? 8.295 -25.794 32.935 1.00 70.12 97 ARG A N 1
ATOM 729 C CA . ARG A 1 97 ? 7.752 -24.918 31.889 1.00 70.12 97 ARG A CA 1
ATOM 730 C C . ARG A 1 97 ? 7.667 -23.452 32.326 1.00 70.12 97 ARG A C 1
ATOM 732 O O . ARG A 1 97 ? 7.618 -22.571 31.460 1.00 70.12 97 ARG A O 1
ATOM 739 N N . SER A 1 98 ? 7.648 -23.181 33.632 1.00 62.12 98 SER A N 1
ATOM 740 C CA . SER A 1 98 ? 7.396 -21.849 34.201 1.00 62.12 98 SER A CA 1
ATOM 741 C C . SER A 1 98 ? 8.562 -20.868 34.090 1.00 62.12 98 SER A C 1
ATOM 743 O O . SER A 1 98 ? 8.314 -19.666 33.935 1.00 62.12 98 SER A O 1
ATOM 745 N N . GLU A 1 99 ? 9.808 -21.341 3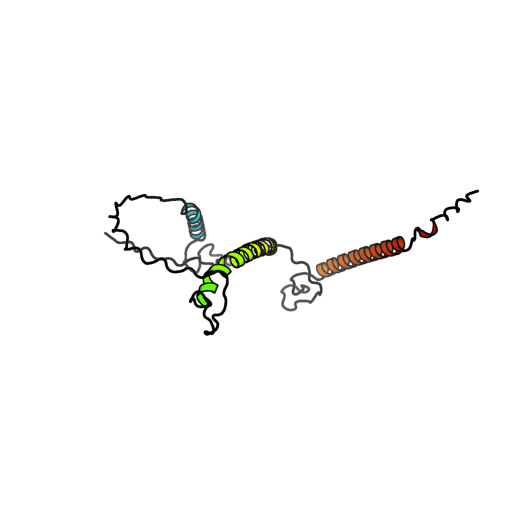4.125 1.00 59.72 99 GLU A N 1
ATOM 746 C CA . GLU A 1 99 ? 10.970 -20.447 34.235 1.00 59.72 99 GLU A CA 1
ATOM 747 C C . GLU A 1 99 ? 11.677 -20.209 32.893 1.00 59.72 99 GLU A C 1
ATOM 749 O O . GLU A 1 99 ? 11.967 -19.059 32.551 1.00 59.72 99 GLU A O 1
ATOM 754 N N . ASP A 1 100 ? 11.824 -21.230 32.043 1.00 55.69 100 ASP A N 1
ATOM 755 C CA . ASP A 1 100 ? 12.676 -21.105 30.849 1.00 55.69 100 ASP A CA 1
ATOM 756 C C . ASP A 1 100 ? 11.983 -20.463 29.624 1.00 55.69 100 ASP A C 1
ATOM 758 O O . ASP A 1 100 ? 12.610 -19.838 28.764 1.00 55.69 100 ASP A O 1
ATOM 762 N N . ARG A 1 101 ? 10.644 -20.511 29.538 1.00 54.94 101 ARG A N 1
ATOM 763 C CA . ARG A 1 101 ? 9.907 -19.900 28.408 1.00 54.94 101 ARG A CA 1
ATOM 764 C C . ARG A 1 101 ? 9.636 -18.406 28.560 1.00 54.94 101 ARG A C 1
ATOM 766 O O . ARG A 1 101 ? 9.259 -17.754 27.583 1.00 54.94 101 ARG A O 1
ATOM 773 N N . ARG A 1 102 ? 9.799 -17.826 29.752 1.00 56.06 102 ARG A N 1
ATOM 774 C CA . ARG A 1 102 ? 9.457 -16.410 29.981 1.00 56.06 102 ARG A CA 1
ATOM 775 C C . ARG A 1 102 ? 10.556 -15.441 29.553 1.00 56.06 102 ARG A C 1
ATOM 777 O O . ARG A 1 102 ? 10.221 -14.310 29.207 1.00 56.06 102 ARG A O 1
ATOM 784 N N . SER A 1 103 ? 11.827 -15.838 29.521 1.00 60.69 103 SER A N 1
ATOM 785 C CA . SER A 1 103 ? 12.937 -14.904 29.268 1.00 60.69 103 SER A CA 1
ATOM 786 C C . SER A 1 103 ? 13.209 -14.686 27.769 1.00 60.69 103 SER A C 1
ATOM 788 O O . SER A 1 103 ? 13.274 -13.544 27.298 1.00 60.69 103 SER A O 1
ATOM 790 N N . SER A 1 104 ? 13.288 -15.766 26.992 1.00 61.75 104 SER A N 1
ATOM 791 C CA . SER A 1 104 ? 13.621 -15.743 25.562 1.00 61.75 104 SER A CA 1
ATOM 792 C C . SER A 1 104 ? 12.442 -15.276 24.703 1.00 61.75 104 SER A C 1
ATOM 794 O O . SER A 1 104 ? 12.586 -14.379 23.865 1.00 61.75 104 SER A O 1
ATOM 796 N N . PHE A 1 105 ? 11.239 -15.786 24.981 1.00 65.81 105 PHE A N 1
ATOM 797 C CA . PHE A 1 105 ? 10.027 -15.414 24.253 1.00 65.81 105 PHE A CA 1
ATOM 798 C C . PHE A 1 105 ? 9.634 -13.948 24.488 1.00 65.81 105 PHE A C 1
ATOM 800 O O . PHE A 1 105 ? 9.329 -13.229 23.535 1.00 65.81 105 PHE A O 1
ATOM 807 N N . ARG A 1 106 ? 9.725 -13.444 25.732 1.00 65.38 106 ARG A N 1
ATOM 808 C CA . ARG A 1 106 ? 9.440 -12.024 26.020 1.00 65.38 106 ARG A CA 1
ATOM 809 C C . ARG A 1 106 ? 10.458 -11.081 25.379 1.00 65.38 106 ARG A C 1
ATOM 811 O O . ARG A 1 106 ? 10.058 -10.015 24.911 1.00 65.38 106 ARG A O 1
ATOM 818 N N . ARG A 1 107 ? 11.747 -11.448 25.306 1.00 69.38 107 ARG A N 1
ATOM 819 C CA . ARG A 1 107 ? 12.757 -10.652 24.576 1.00 69.38 107 ARG A CA 1
ATOM 820 C C . ARG A 1 107 ? 12.466 -10.601 23.076 1.00 69.38 107 ARG A C 1
ATOM 822 O O . ARG A 1 107 ? 12.521 -9.518 22.494 1.00 69.38 107 ARG A O 1
ATOM 829 N N . SER A 1 108 ? 12.096 -11.730 22.472 1.00 70.12 108 SER A N 1
ATOM 830 C CA . SER A 1 108 ? 11.731 -11.791 21.051 1.00 70.12 108 SER A CA 1
ATOM 831 C C . SER A 1 108 ? 10.481 -10.953 20.744 1.00 70.12 108 SER A C 1
ATOM 833 O O . SER A 1 108 ? 10.511 -10.081 19.872 1.00 70.12 108 SER A O 1
ATOM 835 N N . MET A 1 109 ? 9.422 -11.099 21.548 1.00 76.00 109 MET A N 1
ATOM 836 C CA . MET A 1 109 ? 8.173 -10.346 21.376 1.00 76.00 109 MET A CA 1
ATOM 837 C C . MET A 1 109 ? 8.349 -8.842 21.610 1.00 76.00 109 MET A C 1
ATOM 839 O O . MET A 1 109 ? 7.757 -8.041 20.892 1.00 76.00 109 MET A O 1
ATOM 843 N N . ARG A 1 110 ? 9.212 -8.422 22.547 1.00 78.12 110 ARG A N 1
ATOM 844 C CA . ARG A 1 110 ? 9.505 -6.996 22.778 1.00 78.12 110 ARG A CA 1
ATOM 845 C C . ARG A 1 110 ? 10.209 -6.352 21.576 1.00 78.12 110 ARG A C 1
ATOM 847 O O . ARG A 1 110 ? 9.923 -5.203 21.247 1.00 78.12 110 ARG A O 1
ATOM 854 N N . ASN A 1 111 ? 11.093 -7.081 20.895 1.00 76.31 111 ASN A N 1
ATOM 855 C CA . ASN A 1 111 ? 11.757 -6.595 19.681 1.00 76.31 111 ASN A CA 1
ATOM 856 C C . ASN A 1 111 ? 10.827 -6.612 18.460 1.00 76.31 111 ASN A C 1
ATOM 858 O O . ASN A 1 111 ? 10.873 -5.689 17.644 1.00 76.31 111 ASN A O 1
ATOM 862 N N . PHE A 1 112 ? 9.955 -7.616 18.354 1.00 77.56 112 PHE A N 1
ATOM 863 C CA . PHE A 1 112 ? 8.938 -7.695 17.307 1.00 77.56 112 PHE A CA 1
ATOM 864 C C . PHE A 1 112 ? 7.896 -6.576 17.442 1.00 77.56 112 PHE A C 1
ATOM 866 O O . PHE A 1 112 ? 7.670 -5.836 16.485 1.00 77.56 112 PHE A O 1
ATOM 873 N N . ALA A 1 113 ? 7.370 -6.352 18.650 1.00 77.25 113 ALA A N 1
ATOM 874 C CA . ALA A 1 113 ? 6.472 -5.240 18.948 1.00 77.25 113 ALA A CA 1
ATOM 875 C C . ALA A 1 113 ? 7.128 -3.887 18.627 1.00 77.25 113 ALA A C 1
ATOM 877 O O . ALA A 1 113 ? 6.538 -3.082 17.919 1.00 77.25 113 ALA A O 1
ATOM 878 N N . LYS A 1 114 ? 8.398 -3.667 19.009 1.00 76.38 114 LYS A N 1
ATOM 879 C CA . LYS A 1 114 ? 9.140 -2.445 18.636 1.00 76.38 114 LYS A CA 1
ATOM 880 C C . LYS A 1 114 ? 9.285 -2.251 17.120 1.00 76.38 114 LYS A C 1
ATOM 882 O O . LYS A 1 114 ? 9.351 -1.106 16.674 1.00 76.38 114 LYS A O 1
ATOM 887 N N . ARG A 1 115 ? 9.360 -3.323 16.322 1.00 71.19 115 ARG A N 1
ATOM 888 C CA . ARG A 1 115 ? 9.396 -3.232 14.849 1.00 71.19 115 ARG A CA 1
ATOM 889 C C . ARG A 1 115 ? 8.022 -2.928 14.259 1.00 71.19 115 ARG A C 1
ATOM 891 O O . ARG A 1 115 ? 7.950 -2.127 13.333 1.00 71.19 115 ARG A O 1
ATOM 898 N N . ILE A 1 116 ? 6.960 -3.527 14.794 1.00 74.25 116 ILE A N 1
ATOM 899 C CA . ILE A 1 116 ? 5.586 -3.251 14.361 1.00 74.25 116 ILE A CA 1
ATOM 900 C C . ILE A 1 116 ? 5.197 -1.820 14.720 1.00 74.25 116 ILE A C 1
ATOM 902 O O . ILE A 1 116 ? 4.737 -1.096 13.849 1.00 74.25 116 ILE A O 1
ATOM 906 N N . SER A 1 117 ? 5.464 -1.363 15.945 1.00 69.25 117 SER A N 1
ATOM 907 C CA . SER A 1 117 ? 5.113 -0.005 16.371 1.00 69.25 117 SER A CA 1
ATOM 908 C C . SER A 1 117 ? 5.818 1.068 15.539 1.00 69.25 117 SER A C 1
ATOM 910 O O . SER A 1 117 ? 5.179 2.041 15.169 1.00 69.25 117 SER A O 1
ATOM 912 N N . ARG A 1 118 ? 7.091 0.874 15.149 1.00 66.19 118 ARG A N 1
ATOM 913 C CA . ARG A 1 118 ? 7.782 1.809 14.235 1.00 66.19 118 ARG A CA 1
ATOM 914 C C . ARG A 1 118 ? 7.224 1.809 12.811 1.00 66.19 118 ARG A C 1
ATOM 916 O O . ARG A 1 118 ? 7.415 2.788 12.098 1.00 66.19 118 ARG A O 1
ATOM 923 N N . LYS A 1 119 ? 6.593 0.715 12.380 1.00 57.53 119 LYS A N 1
ATOM 924 C CA . LYS A 1 119 ? 5.934 0.636 11.072 1.00 57.53 119 LYS A CA 1
ATOM 925 C C . LYS A 1 119 ? 4.510 1.195 11.121 1.00 57.53 119 LYS A C 1
ATOM 927 O O . LYS A 1 119 ? 4.122 1.862 10.177 1.00 57.53 119 LYS A O 1
ATOM 932 N N . LEU A 1 120 ? 3.784 1.007 12.226 1.00 56.81 120 LEU A N 1
ATOM 933 C CA . LEU A 1 120 ? 2.403 1.477 12.384 1.00 56.81 120 LEU A CA 1
ATOM 934 C C . LEU A 1 120 ? 2.293 2.977 12.678 1.00 56.81 120 LEU A C 1
ATOM 936 O O . LEU A 1 120 ? 1.426 3.637 12.117 1.00 56.81 120 LEU A O 1
ATOM 940 N N . THR A 1 121 ? 3.178 3.559 13.496 1.00 53.34 121 THR A N 1
ATOM 941 C CA . THR A 1 121 ? 3.113 5.008 13.784 1.00 53.34 121 THR A CA 1
ATOM 942 C C . THR A 1 121 ? 3.595 5.882 12.626 1.00 53.34 121 THR A C 1
ATOM 944 O O . THR A 1 121 ? 3.502 7.102 12.705 1.00 53.34 121 THR A O 1
ATOM 947 N N . LYS A 1 122 ? 4.084 5.275 11.537 1.00 51.03 122 LYS A N 1
ATOM 948 C CA . LYS A 1 122 ? 4.466 5.976 10.305 1.00 51.03 122 LYS A CA 1
ATOM 949 C C . LYS A 1 122 ? 3.465 5.787 9.156 1.00 51.03 122 LYS A C 1
ATOM 951 O O . LYS A 1 122 ? 3.654 6.394 8.110 1.00 51.03 122 LYS A O 1
ATOM 956 N N . SER A 1 123 ? 2.407 4.990 9.338 1.00 49.03 123 SER A N 1
ATOM 957 C CA . SER A 1 123 ? 1.445 4.668 8.270 1.00 49.03 123 SER A CA 1
ATOM 958 C C . SER A 1 123 ? -0.026 4.896 8.630 1.00 49.03 123 SER A C 1
ATOM 960 O O . SER A 1 123 ? -0.883 4.446 7.882 1.00 49.03 123 SER A O 1
ATOM 962 N N . SER A 1 124 ? -0.349 5.516 9.772 1.00 50.06 124 SER A N 1
ATOM 963 C CA . SER A 1 124 ? -1.726 5.462 10.297 1.00 50.06 124 SER A CA 1
ATOM 964 C C . SER A 1 124 ? -2.438 6.796 10.516 1.00 50.06 124 SER A C 1
ATOM 966 O O . SER A 1 124 ? -3.521 6.761 11.091 1.00 50.06 124 SER A O 1
ATOM 968 N N . ILE A 1 125 ? -1.910 7.952 10.099 1.00 52.59 125 ILE A N 1
ATOM 969 C CA . ILE A 1 125 ? -2.703 9.192 10.244 1.00 52.59 125 ILE A CA 1
ATOM 970 C C . ILE A 1 125 ? -2.871 9.985 8.954 1.00 52.59 125 ILE A C 1
ATOM 972 O O . ILE A 1 125 ? -3.980 10.426 8.722 1.00 52.59 125 ILE A O 1
ATOM 976 N N . GLU A 1 126 ? -1.893 10.104 8.058 1.00 55.19 126 GLU A N 1
ATOM 977 C CA . GLU A 1 126 ? -2.062 11.023 6.913 1.00 55.19 126 GLU A CA 1
ATOM 978 C C . GLU A 1 126 ? -1.123 10.685 5.744 1.00 55.19 126 GLU A C 1
ATOM 980 O O . GLU A 1 126 ? -0.592 11.563 5.069 1.00 55.19 126 GLU A O 1
ATOM 985 N N . SER A 1 127 ? -0.858 9.403 5.472 1.00 53.81 127 SER A N 1
ATOM 986 C CA . SER A 1 127 ? -0.370 9.090 4.125 1.00 53.81 127 SER A CA 1
ATOM 987 C C . SER A 1 127 ? -1.566 9.266 3.191 1.00 53.81 127 SER A C 1
ATOM 989 O O . SER A 1 127 ? -2.547 8.546 3.402 1.00 53.81 127 SER A O 1
ATOM 991 N N . PRO A 1 128 ? -1.535 10.204 2.221 1.00 56.84 128 PRO A N 1
ATOM 992 C CA . PRO A 1 128 ? -2.612 10.332 1.251 1.00 56.84 128 PRO A CA 1
ATOM 993 C C . PRO A 1 128 ? -2.801 8.949 0.646 1.00 56.84 128 PRO A C 1
ATOM 995 O O . PRO A 1 128 ? -1.845 8.378 0.116 1.00 56.84 128 PRO A O 1
ATOM 998 N N . ALA A 1 129 ? -3.978 8.362 0.863 1.00 80.06 129 ALA A N 1
ATOM 999 C CA . ALA A 1 129 ? -4.261 7.033 0.359 1.00 80.06 129 ALA A CA 1
ATOM 1000 C C . ALA A 1 129 ? -3.966 7.044 -1.149 1.00 80.06 129 ALA A C 1
ATOM 1002 O O . ALA A 1 129 ? -4.258 8.010 -1.847 1.00 80.06 129 ALA A O 1
ATOM 1003 N N . GLU A 1 130 ? -3.264 6.042 -1.657 1.00 88.94 130 GLU A N 1
ATOM 1004 C CA . GLU A 1 130 ? -3.077 5.966 -3.100 1.00 88.94 130 GLU A CA 1
ATOM 1005 C C . GLU A 1 130 ? -4.416 5.534 -3.726 1.00 88.94 130 GLU A C 1
ATOM 1007 O O . GLU A 1 130 ? -5.085 4.651 -3.174 1.00 88.94 130 GLU A O 1
ATOM 1012 N N . PRO A 1 131 ? -4.831 6.123 -4.862 1.00 94.44 131 PRO A N 1
ATOM 1013 C CA . PRO A 1 131 ? -5.931 5.609 -5.663 1.00 94.44 131 PRO A CA 1
ATOM 1014 C C . PRO A 1 131 ? -5.780 4.104 -5.898 1.00 94.44 131 PRO A C 1
ATOM 1016 O O . PRO A 1 131 ? -4.721 3.628 -6.314 1.00 94.44 131 PRO A O 1
ATOM 1019 N N . CYS A 1 132 ? -6.841 3.345 -5.619 1.00 93.81 132 CYS A N 1
ATOM 1020 C CA . CYS A 1 132 ? -6.817 1.893 -5.785 1.00 93.81 132 CYS A CA 1
ATOM 1021 C C . CYS A 1 132 ? -6.642 1.467 -7.256 1.00 93.81 132 CYS A C 1
ATOM 1023 O O . CYS A 1 132 ? -6.832 2.242 -8.189 1.00 93.81 132 CYS A O 1
ATOM 1025 N N . GLU A 1 133 ? -6.276 0.209 -7.493 1.00 93.38 133 GLU A N 1
ATOM 1026 C CA . GLU A 1 133 ? -5.961 -0.267 -8.853 1.00 93.38 133 GLU A CA 1
ATOM 1027 C C . GLU A 1 133 ? -7.197 -0.378 -9.749 1.00 93.38 133 GLU A C 1
ATOM 1029 O O . GLU A 1 133 ? -7.119 -0.201 -10.963 1.00 93.38 133 GLU A O 1
ATOM 1034 N N . HIS A 1 134 ? -8.355 -0.631 -9.141 1.00 94.44 134 HIS A N 1
ATOM 1035 C CA . HIS A 1 134 ? -9.622 -0.786 -9.837 1.00 94.44 134 HIS A CA 1
ATOM 1036 C C . HIS A 1 134 ? -10.565 0.336 -9.429 1.00 94.44 134 HIS A C 1
ATOM 1038 O O . HIS A 1 134 ? -10.994 0.407 -8.279 1.00 94.44 134 HIS A O 1
ATOM 1044 N N . PHE A 1 135 ? -10.874 1.221 -10.375 1.00 96.50 135 PHE A N 1
ATOM 1045 C CA . PHE A 1 135 ? -11.881 2.253 -10.176 1.00 96.50 135 PHE A CA 1
ATOM 1046 C C . PHE A 1 135 ? -13.273 1.616 -10.168 1.00 96.50 135 PHE A C 1
ATOM 1048 O O . PHE A 1 135 ? -13.697 1.024 -11.162 1.00 96.50 135 PHE A O 1
ATOM 1055 N N . ALA A 1 136 ? -13.983 1.756 -9.055 1.00 97.06 136 ALA A N 1
ATOM 1056 C CA . ALA A 1 136 ? -15.355 1.301 -8.897 1.00 97.06 136 ALA A CA 1
ATOM 1057 C C . ALA A 1 136 ? -16.178 2.443 -8.300 1.00 97.06 136 ALA A C 1
ATOM 1059 O O . ALA A 1 136 ? -15.904 2.877 -7.185 1.00 97.06 136 ALA A O 1
ATOM 1060 N N . ILE A 1 137 ? -17.146 2.940 -9.074 1.00 97.38 137 ILE A N 1
ATOM 1061 C CA . ILE A 1 137 ? -17.974 4.096 -8.710 1.00 97.38 137 ILE A CA 1
ATOM 1062 C C . ILE A 1 137 ? -18.815 3.747 -7.483 1.00 97.38 137 ILE A C 1
ATOM 1064 O O . ILE A 1 137 ? -19.558 2.763 -7.508 1.00 97.38 137 ILE A O 1
ATOM 1068 N N . ASP A 1 138 ? -18.730 4.577 -6.448 1.00 96.69 138 ASP A N 1
ATOM 1069 C CA . ASP A 1 138 ? -19.644 4.519 -5.318 1.00 96.69 138 ASP A CA 1
ATOM 1070 C C . ASP A 1 138 ? -20.954 5.230 -5.692 1.00 96.69 138 ASP A C 1
ATOM 1072 O O . ASP A 1 138 ? -20.980 6.423 -5.990 1.00 96.69 138 ASP A O 1
ATOM 1076 N N . LEU A 1 139 ? -22.053 4.475 -5.739 1.00 96.50 139 LEU A N 1
ATOM 1077 C CA . LEU A 1 139 ? -23.387 5.019 -6.022 1.00 96.50 139 LEU A CA 1
ATOM 1078 C C . LEU A 1 139 ? -24.035 5.648 -4.780 1.00 96.50 139 LEU A C 1
ATOM 1080 O O . LEU A 1 139 ? -25.054 6.322 -4.912 1.00 96.50 139 LEU A O 1
ATOM 1084 N N . ASN A 1 140 ? -23.462 5.423 -3.594 1.00 94.94 140 ASN A N 1
ATOM 1085 C CA . ASN A 1 140 ? -23.972 5.929 -2.323 1.00 94.94 140 ASN A CA 1
ATOM 1086 C C . ASN A 1 140 ? -23.253 7.206 -1.859 1.00 94.94 140 ASN A C 1
ATOM 1088 O O . ASN A 1 140 ? -23.668 7.799 -0.863 1.00 94.94 140 ASN A O 1
ATOM 1092 N N . SER A 1 141 ? -22.183 7.635 -2.538 1.00 92.75 141 SER A N 1
ATOM 1093 C CA . SER A 1 141 ? -21.448 8.848 -2.174 1.00 92.75 141 SER A CA 1
ATOM 1094 C C . SER A 1 141 ? -22.191 10.117 -2.597 1.00 92.75 141 SER A C 1
ATOM 1096 O O . SER A 1 141 ? -22.806 10.174 -3.660 1.00 92.75 141 SER A O 1
ATOM 1098 N N . GLU A 1 142 ? -22.075 11.181 -1.797 1.00 93.88 142 GLU A N 1
ATOM 1099 C CA . GLU A 1 142 ? -22.688 12.489 -2.094 1.00 93.88 142 GLU A CA 1
ATOM 1100 C C . GLU A 1 142 ? -22.174 13.105 -3.406 1.00 93.88 142 GLU A C 1
ATOM 1102 O O . GLU A 1 142 ? -22.876 13.877 -4.059 1.00 93.88 142 GLU A O 1
ATOM 1107 N N . GLN A 1 143 ? -20.948 12.757 -3.809 1.00 93.94 143 GLN A N 1
ATOM 1108 C CA . GLN A 1 143 ? -20.350 13.196 -5.066 1.00 93.94 143 GLN A CA 1
ATOM 1109 C C . GLN A 1 143 ? -20.341 12.044 -6.069 1.00 93.94 143 GLN A C 1
ATOM 1111 O O . GLN A 1 143 ? -19.778 10.980 -5.813 1.00 93.94 143 GLN A O 1
ATOM 1116 N N . TYR A 1 144 ? -20.938 12.274 -7.237 1.00 94.94 144 TYR A N 1
ATOM 1117 C CA . TYR A 1 144 ? -20.892 11.324 -8.341 1.00 94.94 144 TYR A CA 1
ATOM 1118 C C . TYR A 1 144 ? -19.473 11.234 -8.918 1.00 94.94 144 TYR A C 1
ATOM 1120 O O . TYR A 1 144 ? -18.839 12.253 -9.187 1.00 94.94 144 TYR A O 1
ATOM 1128 N N . GLY A 1 145 ? -18.997 10.013 -9.169 1.00 93.81 145 GLY A N 1
ATOM 1129 C CA . GLY A 1 145 ? -17.682 9.776 -9.777 1.00 93.81 145 GLY A CA 1
ATOM 1130 C C . GLY A 1 145 ? -16.530 9.583 -8.786 1.00 93.81 145 GLY A C 1
ATOM 1131 O O . GLY A 1 145 ? -15.380 9.466 -9.227 1.00 93.81 145 GLY A O 1
ATOM 1132 N N . LEU A 1 146 ? -16.830 9.491 -7.487 1.00 96.50 146 LEU A N 1
ATOM 1133 C CA . LEU A 1 146 ? -15.898 8.981 -6.488 1.00 96.50 146 LEU A CA 1
ATOM 1134 C C . LEU A 1 146 ? -15.841 7.454 -6.533 1.00 96.50 146 LEU A C 1
ATOM 1136 O O . LEU A 1 146 ? -16.843 6.767 -6.728 1.00 96.50 146 LEU A O 1
ATOM 1140 N N . CYS A 1 147 ? -14.638 6.926 -6.358 1.00 97.06 147 CYS A N 1
ATOM 1141 C CA . CYS A 1 147 ? -14.409 5.515 -6.118 1.00 97.06 147 CYS A CA 1
ATOM 1142 C C . CYS A 1 147 ? -14.706 5.172 -4.652 1.00 97.06 147 CYS A C 1
ATOM 1144 O O . CYS A 1 147 ? -14.576 6.035 -3.785 1.00 97.06 147 CYS A O 1
ATOM 1146 N N . PHE A 1 148 ? -14.965 3.901 -4.341 1.00 95.38 148 PHE A N 1
ATOM 1147 C CA . PHE A 1 148 ? -15.048 3.409 -2.954 1.00 95.38 148 PHE A CA 1
ATOM 1148 C C . PHE A 1 148 ? -13.812 3.727 -2.094 1.00 95.38 148 PHE A C 1
ATOM 1150 O O . PHE A 1 148 ? -13.893 3.738 -0.870 1.00 95.38 148 PHE A O 1
ATOM 1157 N N . CYS A 1 149 ? -12.656 3.983 -2.714 1.00 93.81 149 CYS A N 1
ATOM 1158 C CA . CYS A 1 149 ? -11.446 4.415 -2.013 1.00 93.81 149 CYS A CA 1
ATOM 1159 C C . CYS A 1 149 ? -11.405 5.923 -1.700 1.00 93.81 149 CYS A C 1
ATOM 1161 O O . CYS A 1 149 ? -10.433 6.386 -1.110 1.00 93.81 149 CYS A O 1
ATOM 1163 N N . GLY A 1 150 ? -12.427 6.688 -2.095 1.00 93.50 150 GLY A N 1
ATOM 1164 C CA . GLY A 1 150 ? -12.524 8.133 -1.879 1.00 93.50 150 GLY A CA 1
ATOM 1165 C C . GLY A 1 150 ? -11.851 8.994 -2.952 1.00 93.50 150 GLY A C 1
ATOM 1166 O O . GLY A 1 15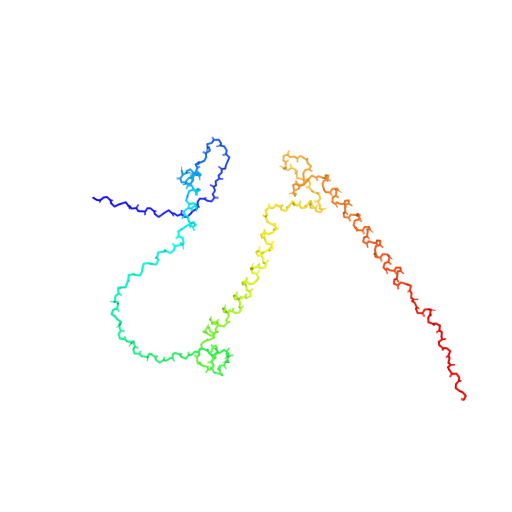0 ? -11.837 10.215 -2.820 1.00 93.50 150 GLY A O 1
ATOM 1167 N N . PHE A 1 151 ? -11.315 8.394 -4.020 1.00 95.44 151 PHE A N 1
ATOM 1168 C CA . PHE A 1 151 ? -10.637 9.118 -5.099 1.00 95.44 151 PHE A CA 1
ATOM 1169 C C . PHE A 1 151 ? -11.488 9.251 -6.358 1.00 95.44 151 PHE A C 1
ATOM 1171 O O . PHE A 1 151 ? -12.245 8.354 -6.727 1.00 95.44 151 PHE A O 1
ATOM 1178 N N . ASN A 1 152 ? -11.338 10.377 -7.055 1.00 96.75 152 ASN A N 1
ATOM 1179 C CA . ASN A 1 152 ? -12.021 10.627 -8.322 1.00 96.75 152 ASN A CA 1
ATOM 1180 C C . ASN A 1 152 ? -11.376 9.851 -9.476 1.00 96.75 152 ASN A C 1
ATOM 1182 O O . ASN A 1 152 ? -10.173 9.577 -9.471 1.00 96.75 152 ASN A O 1
ATOM 1186 N N . LYS A 1 153 ? -12.150 9.595 -10.537 1.00 96.38 153 LYS A N 1
ATOM 1187 C CA . LYS A 1 153 ? -11.665 8.910 -11.750 1.00 96.38 153 LYS A CA 1
ATOM 1188 C C . LYS A 1 153 ? -10.373 9.512 -12.326 1.00 96.38 153 LYS A C 1
ATOM 1190 O O . LYS A 1 153 ? -9.458 8.781 -12.687 1.00 96.38 153 LYS A O 1
ATOM 1195 N N . LEU A 1 154 ? -10.265 10.843 -12.353 1.00 95.88 154 LEU A N 1
ATOM 1196 C CA . LEU A 1 154 ? -9.078 11.538 -12.871 1.00 95.88 154 LEU A CA 1
ATOM 1197 C C . LEU A 1 154 ? -7.790 11.173 -12.119 1.00 95.88 154 LEU A C 1
ATOM 1199 O O . LEU A 1 154 ? -6.704 11.243 -12.690 1.00 95.88 154 LEU A O 1
ATOM 1203 N N . GLU A 1 155 ? -7.882 10.816 -10.841 1.00 95.88 155 GLU A N 1
ATOM 1204 C CA . GLU A 1 155 ? -6.713 10.419 -10.058 1.00 95.88 155 GLU A CA 1
ATOM 1205 C C . GLU A 1 155 ? -6.297 8.980 -10.344 1.00 95.88 155 GLU A C 1
ATOM 1207 O O . GLU A 1 155 ? -5.103 8.711 -10.488 1.00 95.88 155 GLU A O 1
ATOM 1212 N N . HIS A 1 156 ? -7.268 8.089 -10.544 1.00 96.19 156 HIS A N 1
ATOM 1213 C CA . HIS A 1 156 ? -7.005 6.746 -11.054 1.00 96.19 156 HIS A CA 1
ATOM 1214 C C . HIS A 1 156 ? -6.325 6.785 -12.422 1.00 96.19 156 HIS A C 1
ATOM 1216 O O . HIS A 1 156 ? -5.303 6.127 -12.609 1.00 96.19 156 HIS A O 1
ATOM 1222 N N . ASP A 1 157 ? -6.824 7.611 -13.344 1.00 96.25 157 ASP A N 1
ATOM 1223 C CA . ASP A 1 157 ? -6.254 7.747 -14.687 1.00 96.25 157 ASP A CA 1
ATOM 1224 C C . ASP A 1 157 ? -4.795 8.242 -14.630 1.00 96.25 157 ASP A C 1
ATOM 1226 O O . ASP A 1 157 ? -3.927 7.736 -15.344 1.00 96.25 157 ASP A O 1
ATOM 1230 N N . LYS A 1 158 ? -4.479 9.181 -13.723 1.00 95.94 158 LYS A N 1
ATOM 1231 C CA . LYS A 1 158 ? -3.101 9.657 -13.506 1.00 95.94 158 LYS A CA 1
ATOM 1232 C C . LYS A 1 158 ? -2.175 8.553 -13.002 1.00 95.94 158 LYS A C 1
ATOM 1234 O O . LYS A 1 158 ? -1.023 8.490 -13.430 1.00 95.94 158 LYS A O 1
ATOM 1239 N N . ILE A 1 159 ? -2.636 7.712 -12.078 1.00 94.62 159 ILE A N 1
ATOM 1240 C CA . ILE A 1 159 ? -1.821 6.608 -11.554 1.00 94.62 159 ILE A CA 1
ATOM 1241 C C . ILE A 1 159 ? -1.654 5.508 -12.593 1.00 94.62 159 ILE A C 1
ATOM 1243 O O . ILE A 1 159 ? -0.538 5.024 -12.773 1.00 94.62 159 ILE A O 1
ATOM 1247 N N . ALA A 1 160 ? -2.714 5.167 -13.322 1.00 94.88 160 ALA A N 1
ATOM 1248 C CA . ALA A 1 160 ? -2.644 4.221 -14.426 1.00 94.88 160 ALA A CA 1
ATOM 1249 C C . ALA A 1 160 ? -1.630 4.682 -15.487 1.00 94.88 160 ALA A C 1
ATOM 1251 O O . ALA A 1 160 ? -0.767 3.904 -15.886 1.00 94.88 160 ALA A O 1
ATOM 1252 N N . ALA A 1 161 ? -1.652 5.967 -15.861 1.00 96.25 161 ALA A N 1
ATOM 1253 C CA . ALA A 1 161 ? -0.688 6.539 -16.800 1.00 96.25 161 ALA A CA 1
ATOM 1254 C C . ALA A 1 161 ? 0.759 6.483 -16.277 1.00 96.25 161 ALA A C 1
ATOM 1256 O O . ALA A 1 161 ? 1.671 6.119 -17.016 1.00 96.25 161 ALA A O 1
ATOM 1257 N N . LYS A 1 162 ? 0.983 6.803 -14.994 1.00 95.00 162 LYS A N 1
ATOM 1258 C CA . LYS A 1 162 ? 2.315 6.697 -14.374 1.00 95.00 162 LYS A CA 1
ATOM 1259 C C . LYS A 1 162 ? 2.836 5.260 -14.373 1.00 95.00 162 LYS A C 1
ATOM 1261 O O . LYS A 1 162 ? 3.999 5.046 -14.698 1.00 95.00 162 LYS A O 1
ATOM 1266 N N . ARG A 1 163 ? 1.981 4.294 -14.026 1.00 92.19 163 ARG A N 1
ATOM 1267 C CA . ARG A 1 163 ? 2.331 2.868 -14.014 1.00 92.19 163 ARG A CA 1
ATOM 1268 C C . ARG A 1 163 ? 2.668 2.361 -15.415 1.00 92.19 163 ARG A C 1
ATOM 1270 O O . ARG A 1 163 ? 3.683 1.695 -15.565 1.00 92.19 163 ARG A O 1
ATOM 1277 N N . ALA A 1 164 ? 1.887 2.742 -16.426 1.00 95.75 164 ALA A N 1
ATOM 1278 C CA . ALA A 1 164 ? 2.164 2.387 -17.818 1.00 95.75 164 ALA A CA 1
ATOM 1279 C C . ALA A 1 164 ? 3.531 2.918 -18.291 1.00 95.75 164 ALA A C 1
ATOM 1281 O O . ALA A 1 164 ? 4.312 2.178 -18.881 1.00 95.75 164 ALA A O 1
ATOM 1282 N N . LEU A 1 165 ? 3.862 4.173 -17.967 1.00 97.50 165 LEU A N 1
ATOM 1283 C CA . LEU A 1 165 ? 5.160 4.767 -18.312 1.00 97.50 165 LEU A CA 1
ATOM 1284 C C . LEU A 1 165 ? 6.327 4.088 -17.578 1.00 97.50 165 LEU A C 1
ATOM 1286 O O . LEU A 1 165 ? 7.406 3.895 -18.137 1.00 97.50 165 LEU A O 1
ATOM 1290 N N . GLU A 1 166 ? 6.132 3.726 -16.310 1.00 97.31 166 GLU A N 1
ATOM 1291 C CA . GLU A 1 166 ? 7.143 2.996 -15.547 1.00 97.31 166 GLU A CA 1
ATOM 1292 C C . GLU A 1 166 ? 7.359 1.571 -16.075 1.00 97.31 166 GLU A C 1
ATOM 1294 O O . GLU A 1 166 ? 8.500 1.102 -16.112 1.00 97.31 166 GLU A O 1
ATOM 1299 N N . GLU A 1 167 ? 6.293 0.902 -16.508 1.00 97.50 167 GLU A N 1
ATOM 1300 C CA . GLU A 1 167 ? 6.356 -0.415 -17.137 1.00 97.50 167 GLU A CA 1
ATOM 1301 C C . GLU A 1 167 ? 7.114 -0.368 -18.468 1.00 97.50 167 GLU A C 1
ATOM 1303 O O . GLU A 1 167 ? 8.035 -1.162 -18.661 1.00 97.50 167 GLU A O 1
ATOM 1308 N N . GLU A 1 168 ? 6.831 0.619 -19.322 1.00 98.12 168 GLU A N 1
ATOM 1309 C CA . GLU A 1 168 ? 7.564 0.841 -20.576 1.00 98.12 168 GLU A CA 1
ATOM 1310 C C . GLU A 1 168 ? 9.062 1.069 -20.318 1.00 98.12 168 GLU A C 1
ATOM 1312 O O . GLU A 1 168 ? 9.915 0.421 -20.928 1.00 98.12 168 GLU A O 1
ATOM 1317 N N . ARG A 1 169 ? 9.402 1.917 -19.335 1.00 98.19 169 ARG A N 1
ATOM 1318 C CA . ARG A 1 169 ? 10.798 2.146 -18.924 1.00 98.19 169 ARG A CA 1
ATOM 1319 C C . ARG A 1 169 ? 11.472 0.852 -18.462 1.00 98.19 169 ARG A C 1
ATOM 1321 O O . ARG A 1 169 ? 12.638 0.607 -18.775 1.00 98.19 169 ARG A O 1
ATOM 1328 N N . ARG A 1 170 ? 10.757 0.027 -17.693 1.00 98.00 170 ARG A N 1
ATOM 1329 C CA . ARG A 1 170 ? 11.271 -1.249 -17.179 1.00 98.00 170 ARG A CA 1
ATOM 1330 C C . ARG A 1 170 ? 11.480 -2.267 -18.301 1.00 98.00 170 ARG A C 1
ATOM 1332 O O . ARG A 1 170 ? 12.447 -3.029 -18.262 1.00 98.00 170 ARG A O 1
ATOM 1339 N N . GLU A 1 171 ? 10.601 -2.286 -19.295 1.00 98.25 171 GLU A N 1
ATOM 1340 C CA . GLU A 1 171 ? 10.746 -3.133 -20.475 1.00 98.25 171 GLU A CA 1
ATOM 1341 C C . GLU A 1 171 ? 11.914 -2.685 -21.366 1.00 98.25 171 GLU A C 1
ATOM 1343 O O . GLU A 1 171 ? 12.699 -3.526 -21.813 1.00 98.25 171 GLU A O 1
ATOM 1348 N N . GLU A 1 172 ? 12.101 -1.378 -21.554 1.00 98.38 172 GLU A N 1
ATOM 1349 C CA . GLU A 1 172 ? 13.251 -0.834 -22.280 1.00 98.38 172 GLU A CA 1
ATOM 1350 C C . GLU A 1 172 ? 14.578 -1.215 -21.601 1.00 98.38 172 GLU A C 1
ATOM 1352 O O . GLU A 1 172 ? 15.528 -1.640 -22.264 1.00 98.38 172 GLU A O 1
ATOM 1357 N N . GLU A 1 173 ? 14.650 -1.121 -20.269 1.00 98.25 173 GLU A N 1
ATOM 1358 C CA . GLU A 1 173 ? 15.824 -1.543 -19.499 1.00 98.25 173 GLU A CA 1
ATOM 1359 C C . GLU A 1 173 ? 16.101 -3.045 -19.656 1.00 98.25 173 GLU A C 1
ATOM 1361 O O . GLU A 1 173 ? 17.250 -3.450 -19.865 1.00 98.25 173 GLU A O 1
ATOM 1366 N N . ARG A 1 174 ? 15.051 -3.880 -19.624 1.00 97.94 174 ARG A N 1
ATOM 1367 C CA . ARG A 1 174 ? 15.175 -5.322 -19.877 1.00 97.94 174 ARG A CA 1
ATOM 1368 C C . ARG A 1 174 ? 15.749 -5.586 -21.269 1.00 97.94 174 ARG A C 1
ATOM 1370 O O . ARG A 1 174 ? 16.691 -6.366 -21.388 1.00 97.94 174 ARG A O 1
ATOM 1377 N N . ARG A 1 175 ? 15.255 -4.888 -22.294 1.00 97.69 175 ARG A N 1
ATOM 1378 C CA . ARG A 1 175 ? 15.741 -5.023 -23.673 1.00 97.69 175 ARG A CA 1
ATOM 1379 C C . ARG A 1 175 ? 17.214 -4.623 -23.810 1.00 97.69 175 ARG A C 1
ATOM 1381 O O . ARG A 1 175 ? 17.983 -5.358 -24.420 1.00 97.69 175 ARG A O 1
ATOM 1388 N N . LYS A 1 176 ? 17.638 -3.519 -23.181 1.00 97.62 176 LYS A N 1
ATOM 1389 C CA . LYS A 1 176 ? 19.055 -3.096 -23.146 1.00 97.62 176 LYS A CA 1
ATOM 1390 C C . LYS A 1 176 ? 19.951 -4.133 -22.463 1.00 97.62 176 LYS A C 1
ATOM 1392 O O . LYS A 1 176 ? 21.082 -4.378 -22.892 1.00 97.62 176 LYS A O 1
ATOM 1397 N N . ARG A 1 177 ? 19.461 -4.761 -21.391 1.00 96.50 177 ARG A N 1
ATOM 1398 C CA . ARG A 1 177 ? 20.186 -5.827 -20.687 1.00 96.50 177 ARG A CA 1
ATOM 1399 C C . ARG A 1 177 ? 20.328 -7.095 -21.532 1.00 96.50 177 ARG A C 1
ATOM 1401 O O . ARG A 1 177 ? 21.393 -7.702 -21.530 1.00 96.50 177 ARG A O 1
ATOM 1408 N N . GLU A 1 178 ? 19.285 -7.485 -22.254 1.00 96.38 178 GLU A N 1
ATOM 1409 C CA . GLU A 1 178 ? 19.335 -8.626 -23.177 1.00 96.38 178 GLU A CA 1
ATOM 1410 C C . GLU A 1 178 ? 20.288 -8.360 -24.352 1.00 96.38 178 GLU A C 1
ATOM 1412 O O . GLU A 1 178 ? 21.120 -9.209 -24.672 1.00 96.38 178 GLU A O 1
ATOM 1417 N N . GLU A 1 179 ? 20.253 -7.155 -24.929 1.00 96.31 179 GLU A N 1
ATOM 1418 C CA . GLU A 1 179 ? 21.151 -6.749 -26.017 1.00 96.31 179 GLU A CA 1
ATOM 1419 C C . GLU A 1 179 ? 22.622 -6.772 -25.574 1.00 96.31 179 GLU A C 1
ATOM 1421 O O . GLU A 1 179 ? 23.459 -7.399 -26.225 1.00 96.31 179 GLU A O 1
ATOM 1426 N N . SER A 1 180 ? 22.934 -6.184 -24.414 1.00 94.75 180 SER A N 1
ATOM 1427 C CA . SER A 1 180 ? 24.294 -6.202 -23.851 1.00 94.75 180 SER A CA 1
ATOM 1428 C C . SER A 1 180 ? 24.769 -7.597 -23.436 1.00 94.75 180 SER A C 1
ATOM 1430 O O . SER A 1 180 ? 25.955 -7.890 -23.567 1.00 94.75 180 SER A O 1
ATOM 1432 N N . SER A 1 181 ? 23.871 -8.482 -22.993 1.00 93.50 181 SER A N 1
ATOM 1433 C CA . SER A 1 181 ? 24.222 -9.869 -22.660 1.00 93.50 181 SER A CA 1
ATOM 1434 C C . SER A 1 181 ? 24.515 -10.728 -23.891 1.00 93.50 181 SER A C 1
ATOM 1436 O O . SER A 1 181 ? 25.175 -11.755 -23.758 1.00 93.50 181 SER A O 1
ATOM 1438 N N . SER A 1 182 ? 24.013 -10.343 -25.067 1.00 90.00 182 SER A N 1
ATOM 1439 C CA . SER A 1 182 ? 24.245 -11.072 -26.320 1.00 90.00 182 SER A CA 1
ATOM 1440 C C . SER A 1 182 ? 25.572 -10.719 -27.000 1.00 90.00 182 SER A C 1
ATOM 1442 O O . SER A 1 182 ? 26.002 -11.419 -27.918 1.00 90.00 182 SER A O 1
ATOM 1444 N N . HIS A 1 183 ? 26.249 -9.658 -26.548 1.00 87.06 183 HIS A N 1
ATOM 1445 C CA . HIS A 1 183 ? 27.568 -9.291 -27.047 1.00 87.06 183 HIS A CA 1
ATOM 1446 C C . HIS A 1 183 ? 28.632 -10.153 -26.366 1.00 87.06 183 HIS A C 1
ATOM 1448 O O . HIS A 1 183 ? 29.270 -9.734 -25.404 1.00 87.06 183 HIS A O 1
ATOM 1454 N N . ASP A 1 184 ? 28.779 -11.386 -26.843 1.00 76.94 184 ASP A N 1
ATOM 1455 C CA . ASP A 1 184 ? 29.776 -12.324 -26.345 1.00 76.94 184 ASP A CA 1
ATOM 1456 C C . ASP A 1 184 ? 31.194 -11.833 -26.719 1.00 76.94 184 ASP A C 1
ATOM 1458 O O . ASP A 1 184 ? 31.563 -11.836 -27.902 1.00 76.94 184 ASP A O 1
ATOM 1462 N N . PRO A 1 185 ? 32.023 -11.382 -25.754 1.00 78.75 185 PRO A N 1
ATOM 1463 C CA . PRO A 1 185 ? 33.376 -10.928 -26.057 1.00 78.75 185 PRO A CA 1
ATOM 1464 C C . PRO A 1 185 ? 34.314 -12.090 -26.436 1.00 78.75 185 PRO A C 1
ATOM 1466 O O . PRO A 1 185 ? 35.474 -11.850 -26.789 1.00 78.75 185 PRO A O 1
ATOM 1469 N N . GLU A 1 186 ? 33.860 -13.348 -26.379 1.00 73.69 186 GLU A N 1
ATOM 1470 C CA . GLU A 1 186 ? 34.680 -14.535 -26.620 1.00 73.69 186 GLU A CA 1
ATOM 1471 C C . GLU A 1 186 ? 35.162 -14.651 -28.074 1.00 73.69 186 GLU A C 1
ATOM 1473 O O . GLU A 1 186 ? 36.264 -15.151 -28.310 1.00 73.69 186 GLU A O 1
ATOM 1478 N N . ALA A 1 187 ? 34.459 -14.048 -29.041 1.00 65.75 187 ALA A N 1
ATOM 1479 C CA . ALA A 1 187 ? 34.920 -13.980 -30.433 1.00 65.75 187 ALA A CA 1
ATOM 1480 C C . ALA A 1 187 ? 36.166 -13.086 -30.643 1.00 65.75 187 ALA A C 1
ATOM 1482 O O . ALA A 1 187 ? 36.816 -13.171 -31.685 1.00 65.75 187 ALA A O 1
ATOM 1483 N N . SER A 1 188 ? 36.542 -12.248 -29.665 1.00 68.00 188 SER A N 1
ATOM 1484 C CA . SER A 1 188 ? 37.742 -11.393 -29.742 1.00 68.00 188 SER A CA 1
ATOM 1485 C C . SER A 1 188 ? 38.986 -11.989 -29.078 1.00 68.00 188 SER A C 1
ATOM 1487 O O . SER A 1 188 ? 40.057 -11.370 -29.112 1.00 68.00 188 SER A O 1
ATOM 1489 N N . ARG A 1 189 ? 38.910 -13.202 -28.510 1.00 77.44 189 ARG A N 1
ATOM 1490 C CA . ARG A 1 189 ? 40.117 -13.921 -28.083 1.00 77.44 189 ARG A CA 1
ATOM 1491 C C . ARG A 1 189 ? 40.857 -14.407 -29.325 1.00 77.44 189 ARG A C 1
ATOM 1493 O O . ARG A 1 189 ? 40.634 -15.510 -29.813 1.00 77.44 189 ARG A O 1
ATOM 1500 N N . LYS A 1 190 ? 41.749 -13.556 -29.849 1.00 79.00 190 LYS A N 1
ATOM 1501 C CA . LYS A 1 190 ? 42.734 -13.945 -30.867 1.00 79.00 190 LYS A CA 1
ATOM 1502 C C . LYS A 1 190 ? 43.377 -15.261 -30.415 1.00 79.00 190 LYS A C 1
ATOM 1504 O O . LYS A 1 190 ? 43.861 -15.299 -29.281 1.00 79.00 190 LYS A O 1
ATOM 1509 N N . PRO A 1 191 ? 43.400 -16.312 -31.254 1.00 78.19 191 PRO A N 1
ATOM 1510 C CA . PRO A 1 191 ? 44.061 -17.554 -30.895 1.00 78.19 191 PRO A CA 1
ATOM 1511 C C . PRO A 1 191 ? 45.513 -17.226 -30.550 1.00 78.19 191 PRO A C 1
ATOM 1513 O O . PRO A 1 191 ? 46.258 -16.688 -31.375 1.00 78.19 191 PRO A O 1
ATOM 1516 N N . SER A 1 192 ? 45.895 -17.482 -29.300 1.00 78.00 192 SER A N 1
ATOM 1517 C CA . SER A 1 192 ? 47.276 -17.403 -28.850 1.00 78.00 192 SER A CA 1
ATOM 1518 C C . SER A 1 192 ? 48.086 -18.328 -29.749 1.00 78.00 192 SER A C 1
ATOM 1520 O O . SER A 1 192 ? 47.887 -19.542 -29.754 1.00 78.00 192 SER A O 1
ATOM 1522 N N . ARG A 1 193 ? 48.955 -17.731 -30.574 1.00 77.12 193 ARG A N 1
ATOM 1523 C CA . ARG A 1 193 ? 49.868 -18.463 -31.454 1.00 77.12 193 ARG A CA 1
ATOM 1524 C C . ARG A 1 193 ? 50.571 -19.545 -30.627 1.00 77.12 193 ARG A C 1
ATOM 1526 O O . ARG A 1 193 ? 51.178 -19.190 -29.614 1.00 77.12 193 ARG A O 1
ATOM 1533 N N . PRO A 1 194 ? 50.517 -20.826 -31.028 1.00 75.62 194 PRO A N 1
ATOM 1534 C CA . PRO A 1 194 ? 51.304 -21.845 -30.361 1.00 75.62 194 PRO A CA 1
ATOM 1535 C C . PRO A 1 194 ? 52.781 -21.464 -30.489 1.00 75.62 194 PRO A C 1
ATOM 1537 O O . PRO A 1 194 ? 53.289 -21.233 -31.587 1.00 75.62 194 PRO A O 1
ATOM 1540 N N . SER A 1 195 ? 53.439 -21.338 -29.340 1.00 78.12 195 SER A N 1
ATOM 1541 C CA . SER A 1 195 ? 54.881 -21.152 -29.223 1.00 78.12 195 SER A CA 1
ATOM 1542 C C . SER A 1 195 ? 55.572 -22.378 -29.816 1.00 78.12 195 SER A C 1
ATOM 1544 O O . SER A 1 195 ? 55.666 -23.412 -29.158 1.00 78.12 195 SER A O 1
ATOM 1546 N N . SER A 1 196 ? 56.030 -22.286 -31.063 1.00 75.50 196 SER A N 1
ATOM 1547 C CA . SER A 1 196 ? 56.876 -23.301 -31.687 1.00 75.50 196 SER A CA 1
ATOM 1548 C C . SER A 1 196 ? 58.251 -23.275 -31.017 1.00 75.50 196 SER A C 1
ATOM 1550 O O . SER A 1 196 ? 59.105 -22.468 -31.384 1.00 75.50 196 SER A O 1
ATOM 1552 N N . GLY A 1 197 ? 58.430 -24.111 -29.994 1.00 79.94 197 GLY A N 1
ATOM 1553 C CA . GLY A 1 197 ? 59.741 -24.417 -29.432 1.00 79.94 197 GLY A CA 1
ATOM 1554 C C . GLY A 1 197 ? 60.533 -25.262 -30.426 1.00 79.94 197 GLY A C 1
ATOM 1555 O O . GLY A 1 197 ? 60.073 -26.339 -30.809 1.00 79.94 197 GLY A O 1
ATOM 1556 N N . PHE A 1 198 ? 61.673 -24.727 -30.855 1.00 63.31 198 PHE A N 1
ATOM 1557 C CA . PHE A 1 198 ? 62.777 -25.457 -31.473 1.00 63.31 198 PHE A CA 1
ATOM 1558 C C . PHE A 1 198 ? 63.818 -25.777 -30.401 1.00 63.31 198 PHE A C 1
ATOM 1560 O O . PHE A 1 198 ? 63.972 -24.935 -29.485 1.00 63.31 198 PHE A O 1
#

Radius of gyration: 37.04 Å; chains: 1; bounding box: 87×71×97 Å

Sequence (198 aa):
MATLRRAKYKTACESFDASEAAFGQCRTCGFSLADHLARLATRDDAEKGSEGEDEVAEEVPPPPPEEPAKPQACHNFTFAKDGFGMCECGFAMEEHRSEDRRSSFRRSMRNFAKRISRKLTKSSIESPAEPCEHFAIDLNSEQYGLCFCGFNKLEHDKIAAKRALEEERREEERRKREESSSHDPEASRKPSRPSSGF

pLDDT: mean 74.48, std 16.6, range [39.19, 98.38]